Protein AF-A0A8S0FH69-F1 (afdb_monomer)

Solvent-accessible surface area (backbone atoms only — not comparable to full-atom values): 15799 Å² total; per-residue (Å²): 140,87,85,70,65,60,70,53,77,72,62,87,68,98,78,76,72,67,48,77,40,72,54,62,51,49,67,82,35,46,42,84,66,86,77,67,48,46,35,67,62,52,46,54,51,49,25,60,74,68,74,34,58,70,45,79,38,52,98,66,67,35,70,69,60,54,49,34,34,74,69,64,76,43,83,87,82,85,82,90,70,75,80,79,88,78,74,85,79,90,81,83,89,80,83,62,59,69,54,81,55,58,78,85,38,49,65,71,55,54,54,55,51,49,55,41,49,74,68,76,46,88,86,87,83,90,67,47,62,75,88,54,76,18,35,46,31,36,44,66,81,62,52,64,51,65,38,98,85,71,85,41,70,40,27,51,39,75,95,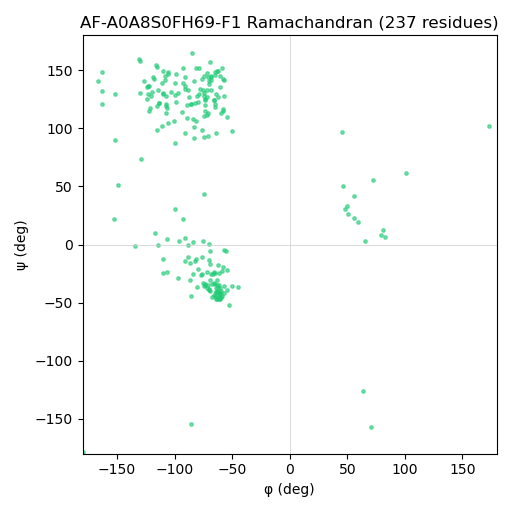73,66,26,35,28,48,104,88,48,83,40,82,69,80,86,69,76,83,86,57,97,60,89,89,66,92,76,61,75,41,77,42,63,60,30,68,72,59,46,58,59,43,45,45,71,78,38,88,83,58,89,74,81,84,68,95,59,89,73,77,89,73,87,76,79,87,63,82,64,59,67,52,58,60,56,66,76,71,66,134

Structure (mmCIF, N/CA/C/O backbone):
data_AF-A0A8S0FH69-F1
#
_entry.id   AF-A0A8S0FH69-F1
#
loop_
_atom_site.group_PDB
_atom_site.id
_atom_site.type_symbol
_atom_site.label_atom_id
_atom_site.label_alt_id
_atom_site.label_comp_id
_atom_site.label_asym_id
_atom_site.label_entity_id
_atom_site.label_seq_id
_atom_site.pdbx_PDB_ins_code
_atom_site.Cartn_x
_atom_site.Cartn_y
_atom_site.Cartn_z
_atom_site.occupancy
_atom_site.B_iso_or_equiv
_atom_site.auth_seq_id
_atom_site.auth_comp_id
_atom_site.auth_asym_id
_atom_site.auth_atom_id
_atom_site.pdbx_PDB_model_num
ATOM 1 N N . MET A 1 1 ? -24.664 12.679 10.257 1.00 77.50 1 MET A N 1
ATOM 2 C CA . MET A 1 1 ? -23.647 11.938 9.481 1.00 77.50 1 MET A CA 1
ATOM 3 C C . MET A 1 1 ? -22.508 12.900 9.193 1.00 77.50 1 MET A C 1
ATOM 5 O O . MET A 1 1 ? -22.804 14.029 8.830 1.00 77.50 1 MET A O 1
ATOM 9 N N . SER A 1 2 ? -21.255 12.509 9.423 1.00 81.50 2 SER A N 1
ATOM 10 C CA . SER A 1 2 ? -20.084 13.333 9.092 1.00 81.50 2 SER A CA 1
ATOM 11 C C . SER A 1 2 ? -19.235 12.592 8.073 1.00 81.50 2 SER A C 1
ATOM 13 O O . SER A 1 2 ? -19.098 11.374 8.169 1.00 81.50 2 SER A O 1
ATOM 15 N N . PHE A 1 3 ? -18.671 13.332 7.128 1.00 87.81 3 PHE A N 1
ATOM 16 C CA . PHE A 1 3 ? -17.700 12.835 6.166 1.00 87.81 3 PHE A CA 1
ATOM 17 C C . PHE A 1 3 ? -16.457 13.700 6.279 1.00 87.81 3 PHE A C 1
ATOM 19 O O . PHE A 1 3 ? -16.548 14.926 6.333 1.00 87.81 3 PHE A O 1
ATOM 26 N N . GLY A 1 4 ? -15.292 13.075 6.298 1.00 87.06 4 GLY A N 1
ATOM 27 C CA . GLY A 1 4 ? -14.046 13.813 6.315 1.00 87.06 4 GLY A CA 1
ATOM 28 C C . GLY A 1 4 ? -12.846 12.890 6.318 1.00 87.06 4 GLY A C 1
ATOM 29 O O . GLY A 1 4 ? -12.970 11.671 6.251 1.00 87.06 4 GLY A O 1
ATOM 30 N N . THR A 1 5 ? -11.674 13.505 6.361 1.00 87.31 5 THR A N 1
ATOM 31 C CA . THR A 1 5 ? -10.391 12.805 6.377 1.00 87.31 5 THR A CA 1
ATOM 32 C C . THR A 1 5 ? -10.017 12.434 7.820 1.00 87.31 5 THR A C 1
ATOM 34 O O . THR A 1 5 ? -10.872 12.318 8.697 1.00 87.31 5 THR A O 1
ATOM 37 N N . ARG A 1 6 ? -8.725 12.277 8.116 1.00 89.38 6 ARG A N 1
ATOM 38 C CA . ARG A 1 6 ? -8.201 11.892 9.438 1.00 89.38 6 ARG A CA 1
ATOM 39 C C . ARG A 1 6 ? -8.721 12.704 10.636 1.00 89.38 6 ARG A C 1
ATOM 41 O O . ARG A 1 6 ? -8.897 12.133 11.705 1.00 89.38 6 ARG A O 1
ATOM 48 N N . SER A 1 7 ? -8.955 14.011 10.492 1.00 88.44 7 SER A N 1
ATOM 49 C CA . SER A 1 7 ? -9.347 14.881 11.615 1.00 88.44 7 SER A CA 1
ATOM 50 C C . SER A 1 7 ? -10.827 14.776 11.980 1.00 88.44 7 SER A C 1
ATOM 52 O O . SER A 1 7 ? -11.187 15.072 13.118 1.00 88.44 7 SER A O 1
ATOM 54 N N . ALA A 1 8 ? -11.677 14.303 11.060 1.00 91.12 8 ALA A N 1
ATOM 55 C CA . ALA A 1 8 ? -13.100 14.075 11.327 1.00 91.12 8 ALA A CA 1
ATOM 56 C C . ALA A 1 8 ? -13.324 13.016 12.418 1.00 91.12 8 ALA A C 1
ATOM 58 O O . ALA A 1 8 ? -14.377 12.974 13.052 1.00 91.12 8 ALA A O 1
ATOM 59 N N . LEU A 1 9 ? -12.297 12.213 12.706 1.00 91.62 9 LEU A N 1
ATOM 60 C CA . LEU A 1 9 ? -12.287 11.296 13.832 1.00 91.62 9 LEU A CA 1
ATOM 61 C C . LEU A 1 9 ? -12.471 11.991 15.189 1.00 91.62 9 LEU A C 1
ATOM 63 O O . LEU A 1 9 ? -12.909 11.337 16.125 1.00 91.62 9 LEU A O 1
ATOM 67 N N . PHE A 1 10 ? -12.171 13.284 15.323 1.00 92.12 10 PHE A N 1
ATOM 68 C CA . PHE A 1 10 ? -12.339 14.022 16.583 1.00 92.12 10 PHE A CA 1
ATOM 69 C C . PHE A 1 10 ? -13.660 14.789 16.664 1.00 92.12 10 PHE A C 1
ATOM 71 O O . PHE A 1 10 ? -13.906 15.488 17.644 1.00 92.12 10 PHE A O 1
ATOM 78 N N . THR A 1 11 ? -14.527 14.674 15.655 1.00 93.12 11 THR A N 1
ATOM 79 C CA . THR A 1 11 ? -15.829 15.337 15.687 1.00 93.12 11 THR A CA 1
ATOM 80 C C . THR A 1 11 ? -16.661 14.791 16.859 1.00 93.12 11 THR A C 1
ATOM 82 O O . THR A 1 11 ? -16.815 13.565 16.976 1.00 93.12 11 THR A O 1
ATOM 85 N N . PRO A 1 12 ? -17.188 15.663 17.739 1.00 92.38 12 PRO A N 1
ATOM 86 C CA . PRO A 1 12 ? -18.071 15.241 18.816 1.00 92.38 12 PRO A CA 1
ATOM 87 C C . PRO A 1 12 ? -19.419 14.802 18.237 1.00 92.38 12 PRO A C 1
ATOM 89 O O . PRO A 1 12 ? -19.969 15.447 17.344 1.00 92.38 12 PRO A O 1
ATOM 92 N N . PHE A 1 13 ? -19.969 13.709 18.762 1.00 93.38 13 PHE A N 1
ATOM 93 C CA . PHE A 1 13 ? -21.293 13.211 18.398 1.00 93.38 13 PHE A CA 1
ATOM 94 C C . PHE A 1 13 ? -22.125 13.022 19.658 1.00 93.38 13 PHE A C 1
ATOM 96 O O . PHE A 1 13 ? -21.618 12.550 20.669 1.00 93.38 13 PHE A O 1
ATOM 103 N N . LYS A 1 14 ? -23.417 13.361 19.586 1.00 92.31 14 LYS A N 1
ATOM 104 C CA . LYS A 1 14 ? -24.359 13.104 20.684 1.00 92.31 14 LYS A CA 1
ATOM 105 C C . LYS A 1 14 ? -24.655 11.608 20.846 1.00 92.31 14 LYS A C 1
ATOM 107 O O . LYS A 1 14 ? -24.819 11.142 21.963 1.00 92.31 14 LYS A O 1
ATOM 112 N N . ASN A 1 15 ? -24.764 10.886 19.730 1.00 92.44 15 ASN A N 1
ATOM 113 C CA . ASN A 1 15 ? -25.005 9.445 19.697 1.00 92.44 15 ASN A CA 1
ATOM 114 C C . ASN A 1 15 ? -24.393 8.871 18.408 1.00 92.44 15 ASN A C 1
ATOM 116 O O . ASN A 1 15 ? -25.022 8.912 17.347 1.00 92.44 15 ASN A O 1
ATOM 120 N N . LEU A 1 16 ? -23.126 8.458 18.459 1.00 95.19 16 LEU A N 1
ATOM 121 C CA . LEU A 1 16 ? -22.461 7.821 17.323 1.00 95.19 16 LEU A CA 1
ATOM 122 C C . LEU A 1 16 ? -22.932 6.366 17.234 1.00 95.19 16 LEU A C 1
ATOM 124 O O . LEU A 1 16 ? -22.984 5.683 18.246 1.00 95.19 16 LEU A O 1
ATOM 128 N N . GLY A 1 17 ? -23.289 5.898 16.036 1.00 96.00 17 GLY A N 1
ATOM 129 C CA . GLY A 1 17 ? -23.786 4.527 15.844 1.00 96.00 17 GLY A CA 1
ATOM 130 C C . GLY A 1 17 ? -22.829 3.596 15.100 1.00 96.00 17 GLY A C 1
ATOM 131 O O . GLY A 1 17 ? -22.924 2.382 15.235 1.00 96.00 17 GLY A O 1
ATOM 132 N N . VAL A 1 18 ? -21.925 4.142 14.283 1.00 96.75 18 VAL A N 1
ATOM 133 C CA . VAL A 1 18 ? -20.983 3.366 13.466 1.00 96.75 18 VAL A CA 1
ATOM 134 C C . VAL A 1 18 ? -19.844 4.260 12.987 1.00 96.75 18 VAL A C 1
ATOM 136 O O . VAL A 1 18 ? -20.048 5.447 12.722 1.00 96.75 18 V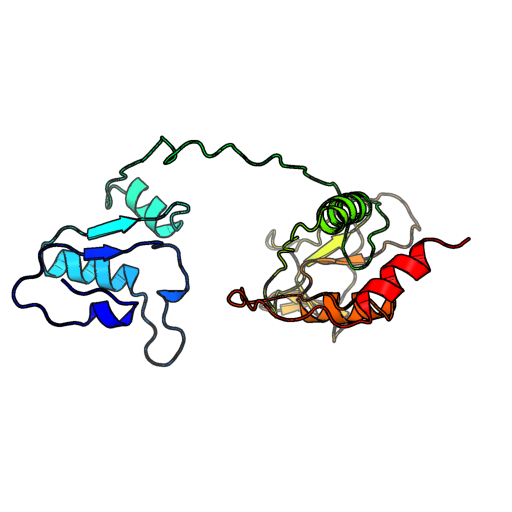AL A O 1
ATOM 139 N N . ILE A 1 19 ? -18.660 3.673 12.826 1.00 96.81 19 ILE A N 1
ATOM 140 C CA . ILE A 1 19 ? -17.536 4.289 12.114 1.00 96.81 19 ILE A CA 1
ATOM 141 C C . ILE A 1 19 ? -17.244 3.466 10.858 1.00 96.81 19 ILE A C 1
ATOM 143 O O . ILE A 1 19 ? -17.149 2.242 10.914 1.00 96.81 19 ILE A O 1
ATOM 147 N N . VAL A 1 20 ? -17.081 4.130 9.715 1.00 96.44 20 VAL A N 1
ATOM 148 C CA . VAL A 1 20 ? -16.676 3.490 8.457 1.00 96.44 20 VAL A CA 1
ATOM 149 C C . VAL A 1 20 ? -15.427 4.191 7.949 1.00 96.44 20 VAL A C 1
ATOM 151 O O . VAL A 1 20 ? -15.425 5.411 7.799 1.00 96.44 20 VAL A O 1
ATOM 154 N N . ILE A 1 21 ? -14.371 3.422 7.706 1.00 95.19 21 ILE A N 1
ATOM 155 C CA . ILE A 1 21 ? -13.128 3.895 7.099 1.00 95.19 21 ILE A CA 1
ATOM 156 C C . ILE A 1 21 ? -12.983 3.188 5.764 1.00 95.19 21 ILE A C 1
ATOM 158 O O . ILE A 1 21 ? -12.896 1.963 5.730 1.00 95.19 21 ILE A O 1
ATOM 162 N N . ASP A 1 22 ? -12.953 3.966 4.689 1.00 93.75 22 ASP A N 1
ATOM 163 C CA . ASP A 1 22 ? -12.641 3.466 3.355 1.00 93.75 22 ASP A CA 1
ATOM 164 C C . ASP A 1 22 ? -11.143 3.610 3.061 1.00 93.75 22 ASP A C 1
ATOM 166 O O . ASP A 1 22 ? -10.472 4.480 3.626 1.00 93.75 22 ASP A O 1
ATOM 170 N N . GLU A 1 23 ? -10.628 2.730 2.207 1.00 93.44 23 GLU A N 1
ATOM 171 C CA . GLU A 1 23 ? -9.204 2.589 1.888 1.00 93.44 23 GLU A CA 1
ATOM 172 C C . GLU A 1 23 ? -8.295 2.571 3.133 1.00 93.44 23 GLU A C 1
ATOM 174 O O . GLU A 1 23 ? -7.307 3.297 3.213 1.00 93.44 23 GLU A O 1
ATOM 179 N N . GLU A 1 24 ? -8.604 1.729 4.131 1.00 93.62 24 GLU A N 1
ATOM 180 C CA . GLU A 1 24 ? -7.928 1.730 5.453 1.00 93.62 24 GLU A CA 1
ATOM 181 C C . GLU A 1 24 ? -6.396 1.602 5.404 1.00 93.62 24 GLU A C 1
ATOM 183 O O . GLU A 1 24 ? -5.706 2.000 6.343 1.00 93.62 24 GLU A O 1
ATOM 188 N N . HIS A 1 25 ? -5.875 1.063 4.302 1.00 91.31 25 HIS A N 1
ATOM 189 C CA . HIS A 1 25 ? -4.452 0.878 4.053 1.00 91.31 25 HIS A CA 1
ATOM 190 C C . HIS A 1 25 ? -3.715 2.173 3.668 1.00 91.31 25 HIS A C 1
ATOM 192 O O . HIS A 1 25 ? -2.484 2.175 3.590 1.00 91.31 25 HIS A O 1
ATOM 198 N N . ASP A 1 26 ? -4.436 3.263 3.391 1.00 90.25 26 ASP A N 1
ATOM 199 C CA . ASP A 1 26 ? -3.841 4.513 2.939 1.00 90.25 26 ASP A CA 1
ATOM 200 C C . ASP A 1 26 ? -2.964 5.151 4.031 1.00 90.25 26 ASP A C 1
ATOM 202 O O . ASP A 1 26 ? -3.388 5.474 5.145 1.00 90.25 26 ASP A O 1
ATOM 206 N N . SER A 1 27 ? -1.708 5.406 3.667 1.00 87.00 27 SER A N 1
ATOM 207 C CA . SER A 1 27 ? -0.735 6.122 4.491 1.00 87.00 27 SER A CA 1
ATOM 208 C C . SER A 1 27 ? -1.170 7.539 4.897 1.00 87.00 27 SER A C 1
ATOM 210 O O . SER A 1 27 ? -0.628 8.073 5.868 1.00 87.00 27 SER A O 1
ATOM 212 N N . SER A 1 28 ? -2.137 8.149 4.200 1.00 85.81 28 SER A N 1
ATOM 213 C CA . SER A 1 28 ? -2.693 9.473 4.517 1.00 85.81 28 SER A CA 1
ATOM 214 C C . SER A 1 28 ? -3.355 9.532 5.904 1.00 85.81 28 SER A C 1
ATOM 216 O O . SER A 1 28 ? -3.372 10.593 6.543 1.00 85.81 28 SER A O 1
ATOM 218 N N . TYR A 1 29 ? -3.799 8.383 6.430 1.00 87.44 29 TYR A N 1
ATOM 219 C CA . TYR A 1 29 ? -4.314 8.249 7.794 1.00 87.44 29 TYR A CA 1
ATOM 220 C C . TYR A 1 29 ? -3.239 8.392 8.880 1.00 87.44 29 TYR A C 1
ATOM 222 O O . TYR A 1 29 ? -3.583 8.583 10.050 1.00 87.44 29 TYR A O 1
ATOM 230 N N . LYS A 1 30 ? -1.950 8.339 8.524 1.00 88.44 30 LYS A N 1
ATOM 231 C CA . LYS A 1 30 ? -0.837 8.568 9.447 1.00 88.44 30 LYS A CA 1
ATOM 232 C C . LYS A 1 30 ? -0.398 10.030 9.407 1.00 88.44 30 LYS A C 1
ATOM 234 O O . LYS A 1 30 ? 0.165 10.506 8.421 1.00 88.44 30 LYS A O 1
ATOM 239 N N . GLN A 1 31 ? -0.596 10.737 10.515 1.00 88.62 31 GLN A N 1
ATOM 240 C CA . GLN A 1 31 ? -0.086 12.095 10.685 1.00 88.62 31 GLN A CA 1
ATOM 241 C C . GLN A 1 31 ? 1.434 12.061 10.912 1.00 88.62 31 GLN A C 1
ATOM 243 O O . GLN A 1 31 ? 1.922 11.368 11.804 1.00 88.62 31 GLN A O 1
ATOM 248 N N . GLN A 1 32 ? 2.192 12.791 10.088 1.00 86.56 32 GLN A N 1
ATOM 249 C CA . GLN A 1 32 ? 3.666 12.805 10.130 1.00 86.56 32 GLN A CA 1
ATOM 250 C C . GLN A 1 32 ? 4.233 13.989 10.928 1.00 86.56 32 GLN A C 1
ATOM 252 O O . GLN A 1 32 ? 5.313 13.882 11.519 1.00 86.56 32 GLN A O 1
ATOM 257 N N . GLU A 1 33 ? 3.498 15.100 10.962 1.00 83.69 33 GLU A N 1
ATOM 258 C CA . GLU A 1 33 ? 3.912 16.374 11.554 1.00 83.69 33 GLU A CA 1
ATOM 259 C C . GLU A 1 33 ? 3.159 16.665 12.856 1.00 83.69 33 GLU A C 1
ATOM 261 O O . GLU A 1 33 ? 1.975 16.346 12.991 1.00 83.69 33 GLU A O 1
ATOM 266 N N . GLY A 1 34 ? 3.848 17.292 13.813 1.00 90.44 34 GLY A N 1
ATOM 267 C CA . GLY A 1 34 ? 3.296 17.584 15.135 1.00 90.44 34 GLY A CA 1
ATOM 268 C C . GLY A 1 34 ? 2.968 16.307 15.908 1.00 90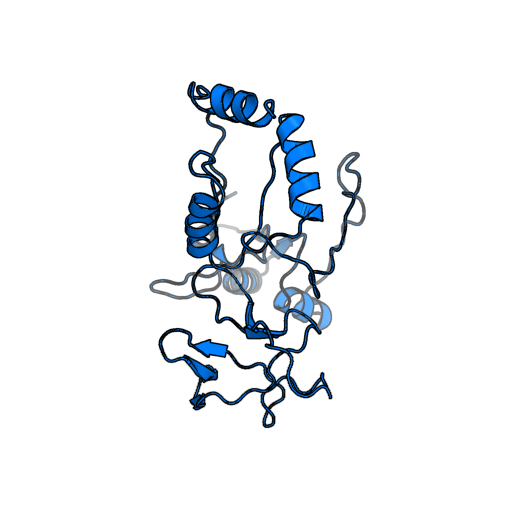.44 34 GLY A C 1
ATOM 269 O O . GLY A 1 34 ? 3.823 15.434 16.077 1.00 90.44 34 GLY A O 1
ATOM 270 N N . TRP A 1 35 ? 1.723 16.188 16.375 1.00 86.88 35 TRP A N 1
ATOM 271 C CA . TRP A 1 35 ? 1.265 14.988 17.068 1.00 86.88 35 TRP A CA 1
ATOM 272 C C . TRP A 1 35 ? 1.047 13.835 16.085 1.00 86.88 35 TRP A C 1
ATOM 274 O O . TRP A 1 35 ? 0.129 13.847 15.265 1.00 86.88 35 TRP A O 1
ATOM 284 N N . ARG A 1 36 ? 1.911 12.822 16.173 1.00 91.12 36 ARG A N 1
ATOM 285 C CA . ARG A 1 36 ? 1.876 11.650 15.298 1.00 91.12 36 ARG A CA 1
ATOM 286 C C . ARG A 1 36 ? 0.879 10.628 15.820 1.00 91.12 36 ARG A C 1
ATOM 288 O O . ARG A 1 36 ? 1.145 9.944 16.804 1.00 91.12 36 ARG A O 1
ATOM 295 N N . TYR A 1 37 ? -0.237 10.496 15.117 1.00 91.56 37 TYR A N 1
ATOM 296 C CA . T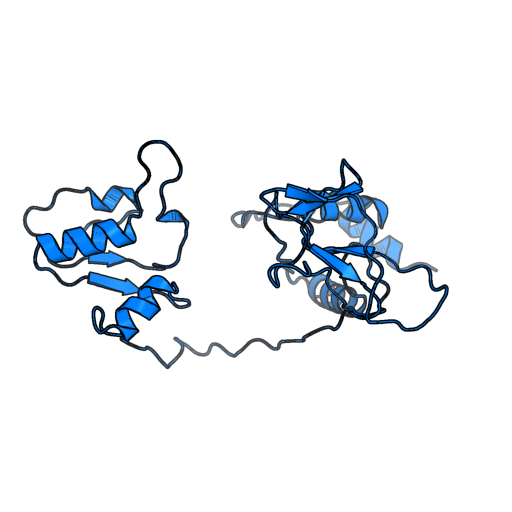YR A 1 37 ? -1.239 9.466 15.359 1.00 91.56 37 TYR A CA 1
ATOM 297 C C . TYR A 1 37 ? -1.615 8.752 14.060 1.00 91.56 37 TYR A C 1
ATOM 299 O O . TYR A 1 37 ? -1.417 9.274 12.957 1.00 91.56 37 TYR A O 1
ATOM 307 N N . HIS A 1 38 ? -2.171 7.550 14.201 1.00 93.38 38 HIS A N 1
ATOM 308 C CA . HIS A 1 38 ? -2.765 6.800 13.103 1.00 93.38 38 HIS A CA 1
ATOM 309 C C . HIS A 1 38 ? -4.286 6.825 13.256 1.00 93.38 38 HIS A C 1
ATOM 311 O O . HIS A 1 38 ? -4.824 6.262 14.209 1.00 93.38 38 HIS A O 1
ATOM 317 N N . ALA A 1 39 ? -4.989 7.484 12.332 1.00 93.06 39 ALA A N 1
ATOM 318 C CA . ALA A 1 39 ? -6.436 7.677 12.438 1.00 93.06 39 ALA A CA 1
ATOM 319 C C . ALA A 1 39 ? -7.198 6.342 12.491 1.00 93.06 39 ALA A C 1
ATOM 321 O O . ALA A 1 39 ? -8.098 6.201 13.306 1.00 93.06 39 ALA A O 1
ATOM 322 N N . ARG A 1 40 ? -6.787 5.335 11.704 1.00 94.56 40 ARG A N 1
ATOM 323 C CA . ARG A 1 40 ? -7.339 3.966 11.782 1.00 94.56 40 ARG A CA 1
ATOM 324 C C . ARG A 1 40 ? -7.293 3.389 13.199 1.00 94.56 40 ARG A C 1
ATOM 326 O O . ARG A 1 40 ? -8.311 2.936 13.707 1.00 94.56 40 ARG A O 1
ATOM 333 N N . ASP A 1 41 ? -6.127 3.419 13.839 1.00 94.06 41 ASP A N 1
ATOM 334 C CA . ASP A 1 41 ? -5.935 2.783 15.145 1.00 94.06 41 ASP A CA 1
ATOM 335 C C . ASP A 1 41 ? -6.715 3.538 16.232 1.00 94.06 41 ASP A C 1
ATOM 337 O O . ASP A 1 41 ? -7.391 2.926 17.060 1.00 94.06 41 ASP A O 1
ATOM 341 N N . LEU A 1 42 ? -6.712 4.876 16.169 1.00 95.50 42 LEU A N 1
ATOM 342 C CA . LEU A 1 42 ? -7.545 5.708 17.038 1.00 95.50 42 LEU A CA 1
ATOM 343 C C . LEU A 1 42 ? -9.043 5.480 16.805 1.00 95.50 42 LEU A C 1
ATOM 345 O O . LEU A 1 42 ? -9.817 5.530 17.754 1.00 95.50 42 LEU A O 1
ATOM 349 N N . ALA A 1 43 ? -9.469 5.215 15.571 1.00 95.81 43 ALA A N 1
ATOM 350 C CA . ALA A 1 43 ? -10.863 4.933 15.257 1.00 95.81 43 ALA A CA 1
ATOM 351 C C . ALA A 1 43 ? -11.317 3.582 15.797 1.00 95.81 43 ALA A C 1
ATOM 353 O O . ALA A 1 43 ? -12.420 3.487 16.324 1.00 95.81 43 ALA A O 1
ATOM 354 N N . VAL A 1 44 ? -10.461 2.559 15.729 1.00 96.06 44 VAL A N 1
ATOM 355 C CA . VAL A 1 44 ? -10.718 1.264 16.372 1.00 96.06 44 VAL A CA 1
ATOM 356 C C . VAL A 1 44 ? -10.842 1.443 17.885 1.00 96.06 44 VAL A C 1
ATOM 358 O O . VAL A 1 44 ? -11.784 0.930 18.485 1.00 96.06 44 VAL A O 1
ATOM 361 N N . TYR A 1 45 ? -9.935 2.211 18.497 1.00 96.19 45 TYR A N 1
ATOM 362 C CA . TYR A 1 45 ? -10.012 2.526 19.923 1.00 96.19 45 TYR A CA 1
ATOM 363 C C . TYR A 1 45 ? -11.304 3.274 20.275 1.00 96.19 45 TYR A C 1
ATOM 365 O O . TYR A 1 45 ? -12.004 2.892 21.211 1.00 96.19 45 TYR A O 1
ATOM 373 N N . ARG A 1 46 ? -11.657 4.307 19.501 1.00 96.38 46 ARG A N 1
ATOM 374 C CA . ARG A 1 46 ? -12.887 5.085 19.684 1.00 96.38 46 ARG A CA 1
ATOM 375 C C . ARG A 1 46 ? -14.130 4.205 19.548 1.00 96.38 46 ARG A C 1
ATOM 377 O O . ARG A 1 46 ? -15.001 4.275 20.403 1.00 96.38 46 ARG A O 1
ATOM 384 N N . ALA A 1 47 ? -14.187 3.348 18.529 1.00 96.75 47 ALA A N 1
ATOM 385 C CA . ALA A 1 47 ? -15.297 2.422 18.317 1.00 96.75 47 ALA A CA 1
ATOM 386 C C . ALA A 1 47 ? -15.467 1.453 19.494 1.00 96.75 47 ALA A C 1
ATOM 388 O O . ALA A 1 47 ? -16.580 1.236 19.964 1.00 96.75 47 ALA A O 1
ATOM 389 N N . HIS A 1 48 ? -14.356 0.931 20.020 1.00 96.38 48 HIS A N 1
ATOM 390 C CA . HIS A 1 48 ? -14.368 0.105 21.221 1.00 96.38 48 HIS A CA 1
ATOM 391 C C . HIS A 1 48 ? -14.825 0.895 22.460 1.00 96.38 48 HIS A C 1
ATOM 393 O O . HIS A 1 48 ? -15.650 0.407 23.225 1.00 96.38 48 HIS A O 1
ATOM 399 N N . SER A 1 49 ? -14.337 2.123 22.661 1.00 96.44 49 SER A N 1
ATOM 400 C CA . SER A 1 49 ? -14.743 2.968 23.794 1.00 96.44 49 SER A CA 1
ATOM 401 C C . SER A 1 49 ? -16.222 3.352 23.749 1.00 96.44 49 SER A C 1
ATOM 403 O O . SER A 1 49 ? -16.854 3.433 24.796 1.00 96.44 49 SER A O 1
ATOM 405 N N . GLU A 1 50 ? -16.763 3.606 22.558 1.00 96.06 50 GLU A N 1
ATOM 406 C CA . GLU A 1 50 ? -18.168 3.973 22.358 1.00 96.06 50 GLU A CA 1
ATOM 407 C C . GLU A 1 50 ? -19.082 2.745 22.183 1.00 96.06 50 GLU A C 1
ATOM 409 O O . GLU A 1 50 ? -20.291 2.902 22.058 1.00 96.06 50 GLU A O 1
ATOM 414 N N . GLN A 1 51 ? -18.526 1.524 22.215 1.00 96.94 51 GLN A N 1
ATOM 415 C CA . GLN A 1 51 ? -19.248 0.253 22.045 1.00 96.94 51 GLN A CA 1
ATOM 416 C C . GLN A 1 51 ? -20.055 0.179 20.736 1.00 96.94 51 GLN A C 1
ATOM 418 O O . GLN A 1 51 ? -21.177 -0.327 20.693 1.00 96.94 51 GLN A O 1
ATOM 423 N N . ILE A 1 52 ? -19.459 0.661 19.645 1.00 97.69 52 ILE A N 1
ATOM 424 C CA . ILE A 1 52 ? -20.067 0.688 18.310 1.00 97.69 52 ILE A CA 1
ATOM 425 C C . ILE A 1 52 ? -19.297 -0.179 17.310 1.00 97.69 52 ILE A C 1
ATOM 427 O O . ILE A 1 52 ? -18.085 -0.374 17.443 1.00 97.69 52 ILE A O 1
ATOM 431 N N . PRO A 1 53 ? -19.963 -0.675 16.255 1.00 97.38 53 PRO A N 1
ATOM 432 C CA . PRO A 1 53 ? -19.275 -1.327 15.152 1.00 97.38 53 PRO A CA 1
ATOM 433 C C . PRO A 1 53 ? -18.370 -0.352 14.381 1.00 97.38 53 PRO A C 1
ATOM 435 O O . PRO A 1 53 ? -18.703 0.817 14.165 1.00 97.38 53 PRO A O 1
ATOM 438 N N . ILE A 1 54 ? -17.246 -0.879 13.890 1.00 97.31 54 ILE A N 1
ATOM 439 C CA . ILE A 1 54 ? -16.371 -0.217 12.919 1.00 97.31 54 ILE A CA 1
ATOM 440 C C . ILE A 1 54 ? -16.205 -1.091 11.676 1.00 97.31 54 ILE A C 1
ATOM 442 O O . ILE A 1 54 ? -16.007 -2.302 11.778 1.00 97.31 54 ILE A O 1
ATOM 446 N N . ILE A 1 55 ? -16.279 -0.474 10.497 1.00 97.38 55 ILE A N 1
ATOM 447 C CA . ILE A 1 55 ? -16.065 -1.132 9.206 1.00 97.38 55 ILE A CA 1
ATOM 448 C C . ILE A 1 55 ? -14.797 -0.560 8.578 1.00 97.38 55 ILE A C 1
ATOM 450 O O . ILE A 1 55 ? -14.705 0.644 8.347 1.00 97.38 55 ILE A O 1
ATOM 454 N N . LEU A 1 56 ? -13.835 -1.437 8.297 1.00 96.75 56 LEU A N 1
ATOM 455 C CA . LEU A 1 56 ? -12.602 -1.110 7.585 1.00 96.75 56 LEU A CA 1
ATOM 456 C C . LEU A 1 56 ? -12.705 -1.665 6.159 1.00 96.75 56 LEU A C 1
ATOM 458 O O . LEU A 1 56 ? -12.634 -2.878 5.952 1.00 96.75 56 LEU A O 1
ATOM 462 N N . GLY A 1 57 ? -12.933 -0.783 5.190 1.00 95.44 57 GLY A N 1
ATOM 463 C CA . GLY A 1 57 ? -12.991 -1.099 3.767 1.00 95.44 57 GLY A CA 1
ATOM 464 C C . GLY A 1 57 ? -11.618 -0.958 3.117 1.00 95.44 57 GLY A C 1
ATOM 465 O O . GLY A 1 57 ? -10.910 0.015 3.362 1.00 95.44 57 GLY A O 1
ATOM 466 N N . SER A 1 58 ? -11.217 -1.944 2.315 1.00 94.19 58 SER A N 1
ATOM 467 C CA . SER A 1 58 ? -10.037 -1.853 1.449 1.00 94.19 58 SER A CA 1
ATOM 468 C C . SER A 1 58 ? -10.028 -2.983 0.424 1.00 94.19 58 SER A C 1
ATOM 470 O O . SER A 1 58 ? -10.344 -4.132 0.749 1.00 94.19 58 SER A O 1
ATOM 472 N N . ALA A 1 59 ? -9.623 -2.673 -0.809 1.00 91.81 59 ALA A N 1
ATOM 473 C CA . ALA A 1 59 ? -9.317 -3.688 -1.818 1.00 91.81 59 ALA A CA 1
ATOM 474 C C . ALA A 1 59 ? -7.945 -4.353 -1.581 1.00 91.81 59 ALA A C 1
ATOM 476 O O . ALA A 1 59 ? -7.728 -5.500 -1.974 1.00 91.81 59 ALA A O 1
ATOM 477 N N . THR A 1 60 ? -7.031 -3.641 -0.920 1.00 92.81 60 THR A N 1
ATOM 478 C CA . THR A 1 60 ? -5.664 -4.063 -0.585 1.00 92.81 60 THR A CA 1
ATOM 479 C C . THR A 1 60 ? -5.413 -3.820 0.905 1.00 92.81 60 THR A C 1
ATOM 481 O O . THR A 1 60 ? -4.769 -2.834 1.263 1.00 92.81 60 THR A O 1
ATOM 484 N N . PRO A 1 61 ? -5.993 -4.639 1.805 1.00 92.81 61 PRO A N 1
ATOM 485 C CA . PRO A 1 61 ? -5.920 -4.401 3.245 1.00 92.81 61 PRO A CA 1
ATOM 486 C C . PRO A 1 61 ? -4.473 -4.397 3.745 1.00 92.81 61 PRO A C 1
ATOM 488 O O . PRO A 1 61 ? -3.629 -5.159 3.266 1.00 92.81 61 PRO A O 1
ATOM 491 N N . ALA A 1 62 ? -4.203 -3.545 4.729 1.00 93.56 62 ALA A N 1
ATOM 492 C CA . ALA A 1 62 ? -2.921 -3.453 5.401 1.00 93.56 62 ALA A CA 1
ATOM 493 C C . ALA A 1 62 ? -2.587 -4.772 6.116 1.00 93.56 62 ALA A C 1
ATOM 495 O O . ALA A 1 62 ? -3.471 -5.500 6.587 1.00 93.56 62 ALA A O 1
ATOM 496 N N . LEU A 1 63 ? -1.293 -5.081 6.226 1.00 94.38 63 LEU A N 1
ATOM 497 C CA . LEU A 1 63 ? -0.831 -6.325 6.848 1.00 94.38 63 LEU A CA 1
ATOM 498 C C . LEU A 1 63 ? -1.249 -6.413 8.320 1.00 94.38 63 LEU A C 1
ATOM 500 O O . LEU A 1 63 ? -1.593 -7.492 8.796 1.00 94.38 63 LEU A O 1
ATOM 504 N N . GLU A 1 64 ? -1.282 -5.288 9.032 1.00 93.94 64 GLU A N 1
ATOM 505 C CA . GLU A 1 64 ? -1.735 -5.221 10.421 1.00 93.94 64 GLU A CA 1
ATOM 506 C C . GLU A 1 64 ? -3.221 -5.592 10.544 1.00 93.94 64 GLU A C 1
ATOM 508 O O . GLU A 1 64 ? -3.605 -6.348 11.438 1.00 93.94 64 GLU A O 1
ATOM 513 N N . THR A 1 65 ? -4.056 -5.124 9.612 1.00 94.50 65 THR A N 1
ATOM 514 C CA . THR A 1 65 ? -5.492 -5.441 9.555 1.00 94.50 65 THR A CA 1
ATOM 515 C C . THR A 1 65 ? -5.712 -6.923 9.261 1.00 94.50 65 THR A C 1
ATOM 517 O O . THR A 1 65 ? -6.502 -7.580 9.944 1.00 94.50 65 THR A O 1
ATOM 520 N N . LEU A 1 66 ? -4.957 -7.488 8.313 1.00 95.81 66 LEU A N 1
ATOM 521 C CA . LEU A 1 66 ? -4.960 -8.927 8.027 1.00 95.81 66 LEU A CA 1
ATOM 522 C C . LEU A 1 66 ? -4.504 -9.763 9.234 1.00 95.81 66 LEU A C 1
ATOM 524 O O . LEU A 1 66 ? -5.118 -10.785 9.540 1.00 95.81 66 LEU A O 1
ATOM 528 N N . CYS A 1 67 ? -3.479 -9.309 9.957 1.00 97.38 67 CYS A N 1
ATOM 529 C CA . CYS A 1 67 ? -3.004 -9.952 11.180 1.00 97.38 67 CYS A CA 1
ATOM 530 C C . CYS A 1 67 ? -4.091 -9.964 12.266 1.00 97.38 67 CYS A C 1
ATOM 532 O O . CYS A 1 67 ? -4.351 -10.999 12.876 1.00 97.38 67 CYS A O 1
ATOM 534 N N . ASN A 1 68 ? -4.806 -8.853 12.462 1.00 96.81 68 ASN A N 1
ATOM 535 C CA . ASN A 1 68 ? -5.914 -8.780 13.419 1.00 96.81 68 ASN A CA 1
ATOM 536 C C . ASN A 1 68 ? -7.098 -9.685 13.036 1.00 96.81 68 ASN A C 1
ATOM 538 O O . ASN A 1 68 ? -7.739 -10.262 13.917 1.00 96.81 68 ASN A O 1
ATOM 542 N N . VAL A 1 69 ? -7.369 -9.863 11.739 1.00 97.00 69 VAL A N 1
ATOM 543 C CA . VAL A 1 69 ? -8.327 -10.870 11.251 1.00 97.00 69 VAL A CA 1
ATOM 544 C C . VAL A 1 69 ? -7.851 -12.283 11.599 1.00 97.00 69 VAL A C 1
ATOM 546 O O . VAL A 1 69 ? -8.625 -13.077 12.129 1.00 97.00 69 VAL A O 1
ATOM 549 N N . GLN A 1 70 ? -6.577 -12.600 11.350 1.00 97.06 70 GLN A N 1
ATOM 550 C CA . GLN A 1 70 ? -6.001 -13.910 11.670 1.00 97.06 70 GLN A CA 1
ATOM 551 C C . GLN A 1 70 ? -6.037 -14.202 13.179 1.00 97.06 70 GLN A C 1
ATOM 553 O O . GLN A 1 70 ? -6.337 -15.321 13.589 1.00 97.06 70 GLN A O 1
ATOM 558 N N . GLN A 1 71 ? -5.807 -13.181 14.006 1.00 97.50 71 GLN A N 1
ATOM 559 C CA . GLN A 1 71 ? -5.920 -13.239 15.467 1.00 97.50 71 GLN A CA 1
ATOM 560 C C . GLN A 1 71 ? -7.374 -13.248 15.973 1.00 97.50 71 GLN A C 1
ATOM 562 O O . GLN A 1 71 ? -7.592 -13.227 17.181 1.00 97.50 71 GLN A O 1
ATOM 567 N N . LYS A 1 72 ? -8.373 -13.265 15.077 1.00 96.44 72 LYS A N 1
ATOM 568 C CA . LYS A 1 72 ? -9.813 -13.219 15.391 1.00 96.44 72 LYS A CA 1
ATOM 569 C C . LYS A 1 72 ? -10.261 -11.969 16.162 1.00 96.44 72 LYS A C 1
ATOM 571 O O . LYS A 1 72 ? -11.345 -11.965 16.735 1.00 96.44 72 LYS A O 1
ATOM 576 N N . LYS A 1 73 ? -9.466 -10.894 16.146 1.00 96.19 73 LYS A N 1
ATOM 577 C CA . LYS A 1 73 ? -9.872 -9.585 16.682 1.00 96.19 73 LYS A CA 1
ATOM 578 C C . LYS A 1 73 ? -10.868 -8.900 15.753 1.00 96.19 73 LYS A C 1
ATOM 580 O O . LYS A 1 73 ? -11.777 -8.227 16.223 1.00 96.19 73 LYS A O 1
ATOM 585 N N . TYR A 1 74 ? -10.705 -9.085 14.440 1.00 97.25 74 TYR A N 1
ATOM 586 C CA . TYR A 1 74 ? -11.603 -8.557 13.410 1.00 97.25 74 TYR A CA 1
ATOM 587 C C . TYR A 1 74 ? -12.298 -9.684 12.651 1.00 97.25 74 TYR A C 1
ATOM 589 O O . TYR A 1 74 ? -11.754 -10.775 12.478 1.00 97.25 74 TYR A O 1
ATOM 597 N N . ARG A 1 75 ? -13.493 -9.391 12.132 1.00 97.31 75 ARG A N 1
ATOM 598 C CA . ARG A 1 75 ? -14.226 -10.282 11.232 1.00 97.31 75 ARG A CA 1
ATOM 599 C C . ARG A 1 75 ? -14.030 -9.836 9.788 1.00 97.31 75 ARG A C 1
ATOM 601 O O . ARG A 1 75 ? -14.271 -8.680 9.458 1.00 97.31 75 ARG A O 1
ATOM 608 N N . LEU A 1 76 ? -13.638 -10.765 8.920 1.00 97.06 76 LEU A N 1
ATOM 609 C CA . LEU A 1 76 ? -13.466 -10.496 7.494 1.00 97.06 76 LEU A CA 1
ATOM 610 C C . LEU A 1 76 ? -14.778 -10.693 6.730 1.00 97.06 76 LEU A C 1
ATOM 612 O O . LEU A 1 76 ? -15.376 -11.768 6.783 1.00 97.06 76 LEU A O 1
ATOM 616 N N . LEU A 1 77 ? -15.181 -9.676 5.971 1.00 96.00 77 LEU A N 1
ATOM 617 C CA . LEU A 1 77 ? -16.295 -9.727 5.025 1.00 96.00 77 LEU A CA 1
ATOM 618 C C . LEU A 1 77 ? -15.725 -9.583 3.608 1.00 96.00 77 LEU A C 1
ATOM 620 O O . LEU A 1 77 ? -15.029 -8.613 3.323 1.00 96.00 77 LEU A O 1
ATOM 624 N N . ARG A 1 78 ? -15.966 -10.564 2.727 1.00 94.19 78 ARG A N 1
ATOM 625 C CA . ARG A 1 78 ? -15.399 -10.591 1.365 1.00 94.19 78 ARG A CA 1
ATOM 626 C C . ARG A 1 78 ? -16.468 -10.350 0.309 1.00 94.19 78 ARG A C 1
ATOM 628 O O . ARG A 1 78 ? -17.468 -11.060 0.270 1.00 94.19 78 ARG A O 1
ATOM 635 N N . LEU A 1 79 ? -16.190 -9.425 -0.604 1.00 91.56 79 LEU A N 1
ATOM 636 C CA . LEU A 1 79 ? -16.953 -9.229 -1.835 1.00 91.56 79 LEU A CA 1
ATOM 637 C C . LEU A 1 79 ? -16.187 -9.887 -2.991 1.00 91.56 79 LEU A C 1
ATOM 639 O O . LEU A 1 79 ? -15.139 -9.400 -3.404 1.00 91.56 79 LEU A O 1
ATOM 643 N N . THR A 1 80 ? -16.667 -11.032 -3.484 1.00 88.12 80 THR A N 1
ATOM 644 C CA . THR A 1 80 ? -15.957 -11.842 -4.499 1.00 88.12 80 THR A CA 1
ATOM 645 C C . THR A 1 80 ? -16.317 -11.488 -5.939 1.00 88.12 80 THR A C 1
ATOM 647 O O . THR A 1 80 ? -15.617 -11.886 -6.868 1.00 88.12 80 THR A O 1
ATOM 650 N N . ARG A 1 81 ? -17.403 -10.740 -6.145 1.00 85.06 81 ARG A N 1
ATOM 651 C CA . ARG A 1 81 ? -17.867 -10.316 -7.468 1.00 85.06 81 ARG A CA 1
ATOM 652 C C . ARG A 1 81 ? -17.495 -8.857 -7.695 1.00 85.06 81 ARG A C 1
ATOM 654 O O . ARG A 1 81 ? -17.745 -8.015 -6.836 1.00 85.06 81 ARG A O 1
ATOM 661 N N . ARG A 1 82 ? -16.903 -8.560 -8.856 1.00 78.56 82 ARG A N 1
ATOM 662 C CA . ARG A 1 82 ? -16.648 -7.177 -9.280 1.00 78.56 82 ARG A CA 1
ATOM 663 C C . ARG A 1 82 ? -17.977 -6.490 -9.579 1.00 78.56 82 ARG A C 1
ATOM 665 O O . ARG A 1 82 ? -18.892 -7.118 -10.105 1.00 78.56 82 ARG A O 1
ATOM 672 N N . ALA A 1 83 ? -18.064 -5.203 -9.269 1.00 78.31 83 ALA A N 1
ATOM 673 C CA . ALA A 1 83 ? -19.178 -4.389 -9.724 1.00 78.31 83 ALA A CA 1
ATOM 674 C C . ALA A 1 83 ? -19.104 -4.214 -11.256 1.00 78.31 83 ALA A C 1
ATOM 676 O O . ALA A 1 83 ? -18.044 -3.897 -11.801 1.00 78.31 83 ALA A O 1
ATOM 677 N N . GLY A 1 84 ? -20.229 -4.422 -11.945 1.00 80.56 84 GLY A N 1
ATOM 678 C CA . GLY A 1 84 ? -20.347 -4.264 -13.399 1.00 80.56 84 GLY A CA 1
ATOM 679 C C . GLY A 1 84 ? -19.617 -5.329 -14.236 1.00 80.56 84 GLY A C 1
ATOM 680 O O . GLY A 1 84 ? -19.344 -6.432 -13.773 1.00 80.56 84 GLY A O 1
ATOM 681 N N . ASN A 1 85 ? -19.292 -4.980 -15.488 1.00 78.19 85 ASN A N 1
ATOM 682 C CA . ASN A 1 85 ? -18.688 -5.869 -16.500 1.00 78.19 85 ASN A CA 1
ATOM 683 C C . ASN A 1 85 ? -17.160 -5.690 -16.651 1.00 78.19 85 ASN A C 1
ATOM 685 O O . ASN A 1 85 ? -16.610 -5.854 -17.743 1.00 78.19 85 ASN A O 1
ATOM 689 N N . ALA A 1 86 ? -16.455 -5.310 -15.583 1.00 75.31 86 ALA A N 1
ATOM 690 C CA . ALA A 1 86 ? -15.016 -5.047 -15.642 1.00 75.31 86 ALA A CA 1
ATOM 691 C C . ALA A 1 86 ? -14.215 -6.323 -15.974 1.00 75.31 86 ALA A C 1
ATOM 693 O O . ALA A 1 86 ? -14.252 -7.305 -15.229 1.00 75.31 86 ALA A O 1
ATOM 694 N N . ARG A 1 87 ? -13.458 -6.297 -17.080 1.00 79.12 87 ARG A N 1
ATOM 695 C CA . ARG A 1 87 ? -12.580 -7.400 -17.502 1.00 79.12 87 ARG A CA 1
ATOM 696 C C . ARG A 1 87 ? -11.168 -7.233 -16.921 1.00 79.12 87 ARG A C 1
ATOM 698 O O . ARG A 1 87 ? -10.700 -6.098 -16.816 1.00 79.12 87 ARG A O 1
ATOM 705 N N . PRO A 1 88 ? -10.475 -8.327 -16.553 1.00 78.06 88 PRO A N 1
ATOM 706 C CA . PRO A 1 88 ? -9.075 -8.267 -16.145 1.00 78.06 88 PRO A CA 1
ATOM 707 C C . PRO A 1 88 ? -8.199 -7.641 -17.236 1.00 78.06 88 PRO A C 1
ATOM 709 O O . PRO A 1 88 ? -8.400 -7.896 -18.423 1.00 78.06 88 PRO A O 1
ATOM 712 N N . ALA A 1 89 ? -7.218 -6.836 -16.832 1.00 83.75 89 ALA A N 1
ATOM 713 C CA . ALA A 1 89 ? -6.238 -6.289 -17.761 1.00 83.75 89 ALA A CA 1
ATOM 714 C C . ALA A 1 89 ? -5.286 -7.390 -18.253 1.00 83.75 89 ALA A C 1
ATOM 716 O O . ALA A 1 89 ? -4.898 -8.272 -17.486 1.00 83.75 89 ALA A O 1
ATOM 717 N N . ILE A 1 90 ? -4.872 -7.308 -19.519 1.00 89.50 90 ILE A N 1
ATOM 718 C CA . ILE A 1 90 ? -3.811 -8.159 -20.066 1.00 89.50 90 ILE A CA 1
ATOM 719 C C . ILE A 1 90 ? -2.475 -7.656 -19.516 1.00 89.50 90 ILE A C 1
ATOM 721 O O . ILE A 1 90 ? -2.164 -6.469 -19.616 1.00 89.50 90 ILE A O 1
ATOM 725 N N . GLN A 1 91 ? -1.691 -8.556 -18.929 1.00 92.25 91 GLN A N 1
ATOM 726 C CA . GLN A 1 91 ? -0.429 -8.236 -18.266 1.00 92.25 91 GLN A CA 1
ATOM 727 C C . GLN A 1 91 ? 0.736 -8.951 -18.954 1.00 92.25 91 GLN A C 1
ATOM 729 O O . GLN A 1 91 ? 0.606 -10.088 -19.404 1.00 92.25 91 GLN A O 1
ATOM 734 N N . HIS A 1 92 ? 1.888 -8.284 -19.009 1.00 91.62 92 HIS A N 1
ATOM 735 C CA . HIS A 1 92 ? 3.134 -8.846 -19.523 1.00 91.62 92 HIS A CA 1
ATOM 736 C C . HIS A 1 92 ? 4.259 -8.589 -18.520 1.00 91.62 92 HIS A C 1
ATOM 738 O O . HIS A 1 92 ? 4.452 -7.452 -18.088 1.00 91.62 92 HIS A O 1
ATOM 744 N N . VAL A 1 93 ? 5.018 -9.631 -18.183 1.00 93.25 93 VAL A N 1
ATOM 745 C CA . VAL A 1 93 ? 6.243 -9.522 -17.381 1.00 93.25 93 VAL A CA 1
ATOM 746 C C . VAL A 1 93 ? 7.428 -9.527 -18.340 1.00 93.25 93 VAL A C 1
ATOM 748 O O . VAL A 1 93 ? 7.572 -10.448 -19.141 1.00 93.25 93 VAL A O 1
ATOM 751 N N . LEU A 1 94 ? 8.248 -8.478 -18.292 1.00 89.94 94 LEU A N 1
ATOM 752 C CA . LEU A 1 94 ? 9.424 -8.335 -19.148 1.00 89.94 94 LEU A CA 1
ATOM 753 C C . LEU A 1 94 ? 10.686 -8.551 -18.314 1.00 89.94 94 LEU A C 1
ATOM 755 O O . LEU A 1 94 ? 10.942 -7.792 -17.381 1.00 89.94 94 LEU A O 1
ATOM 759 N N . ASP A 1 95 ? 11.474 -9.564 -18.669 1.00 89.19 95 ASP A N 1
ATOM 760 C CA . ASP A 1 95 ? 12.794 -9.775 -18.078 1.00 89.19 95 ASP A CA 1
ATOM 761 C C . ASP A 1 95 ? 13.779 -8.738 -18.631 1.00 89.19 95 ASP A C 1
ATOM 763 O O . ASP A 1 95 ? 13.931 -8.608 -19.843 1.00 89.19 95 ASP A O 1
ATOM 767 N N . LEU A 1 96 ? 14.432 -7.978 -17.754 1.00 85.94 96 LEU A N 1
ATOM 768 C CA . LEU A 1 96 ? 15.390 -6.942 -18.144 1.00 85.94 96 LEU A CA 1
ATOM 769 C C . LEU A 1 96 ? 16.819 -7.472 -18.303 1.00 85.94 96 LEU A C 1
ATOM 771 O O . LEU A 1 96 ? 17.661 -6.738 -18.827 1.00 85.94 96 LEU A O 1
ATOM 775 N N . LYS A 1 97 ? 17.099 -8.709 -17.868 1.00 84.56 97 LYS A N 1
ATOM 776 C CA . LYS A 1 97 ? 18.455 -9.270 -17.867 1.00 84.56 97 LYS A CA 1
ATOM 777 C C . LYS A 1 97 ? 19.071 -9.249 -19.263 1.00 84.56 97 LYS A C 1
ATOM 779 O O . LYS A 1 97 ? 18.452 -9.686 -20.233 1.00 84.56 97 LYS A O 1
ATOM 784 N N . GLY A 1 98 ? 20.277 -8.693 -19.367 1.00 78.88 98 GLY A N 1
ATOM 785 C CA . GLY A 1 98 ? 21.034 -8.603 -20.621 1.00 78.88 98 GLY A CA 1
ATOM 786 C C . GLY A 1 98 ? 20.414 -7.706 -21.705 1.00 78.88 98 GLY A C 1
ATOM 787 O O . GLY A 1 98 ? 20.958 -7.603 -22.805 1.00 78.88 98 GLY A O 1
ATOM 788 N N . GLN A 1 99 ? 19.294 -7.021 -21.438 1.00 84.88 99 GLN A N 1
ATOM 789 C CA . GLN A 1 99 ? 18.670 -6.138 -22.425 1.00 84.88 99 GLN A CA 1
ATOM 790 C C . GLN A 1 99 ? 19.322 -4.756 -22.436 1.00 84.88 99 GLN A C 1
ATOM 792 O O . GLN A 1 99 ? 19.576 -4.164 -21.390 1.00 84.88 99 GLN A O 1
ATOM 797 N N . LYS A 1 100 ? 19.511 -4.161 -23.617 1.00 82.75 100 LYS A N 1
ATOM 798 C CA . LYS A 1 100 ? 19.931 -2.755 -23.721 1.00 82.75 100 LYS A CA 1
ATOM 799 C C . LYS A 1 100 ? 18.778 -1.833 -23.314 1.00 82.75 100 LYS A C 1
ATOM 801 O O . LYS A 1 100 ? 17.932 -1.480 -24.134 1.00 82.75 100 LYS A O 1
ATOM 806 N N . VAL A 1 101 ? 18.743 -1.454 -22.040 1.00 82.75 101 VAL A N 1
ATOM 807 C CA . VAL A 1 101 ? 17.725 -0.548 -21.496 1.00 82.75 101 VAL A CA 1
ATO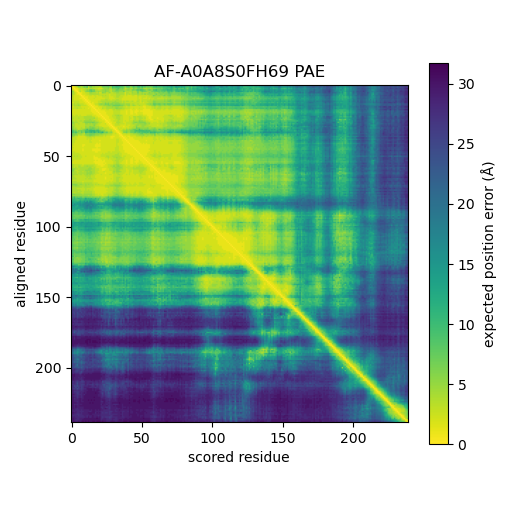M 808 C C . VAL A 1 101 ? 17.986 0.897 -21.921 1.00 82.75 101 VAL A C 1
ATOM 810 O O . VAL A 1 101 ? 19.100 1.410 -21.810 1.00 82.75 101 VAL A O 1
ATOM 813 N N . GLN A 1 102 ? 16.943 1.586 -22.382 1.00 78.50 102 GLN A N 1
ATOM 814 C CA . GLN A 1 102 ? 17.008 3.003 -22.747 1.00 78.50 102 GLN A CA 1
ATOM 815 C C . GLN A 1 102 ? 16.293 3.818 -21.678 1.00 78.50 102 GLN A C 1
ATOM 817 O O . GLN A 1 102 ? 15.106 3.623 -21.434 1.00 78.50 102 GLN A O 1
ATOM 822 N N . ALA A 1 103 ? 17.029 4.703 -21.001 1.00 78.31 103 ALA A N 1
ATOM 823 C CA . ALA A 1 103 ? 16.516 5.470 -19.863 1.00 78.31 103 ALA A CA 1
ATOM 824 C C . ALA A 1 103 ? 15.814 4.600 -18.790 1.00 78.31 103 ALA A C 1
ATOM 826 O O . ALA A 1 103 ? 14.865 5.048 -18.161 1.00 78.31 103 ALA A O 1
ATOM 827 N N . GLY A 1 104 ? 16.275 3.359 -18.581 1.00 80.62 104 GLY A N 1
ATOM 828 C CA . GLY A 1 104 ?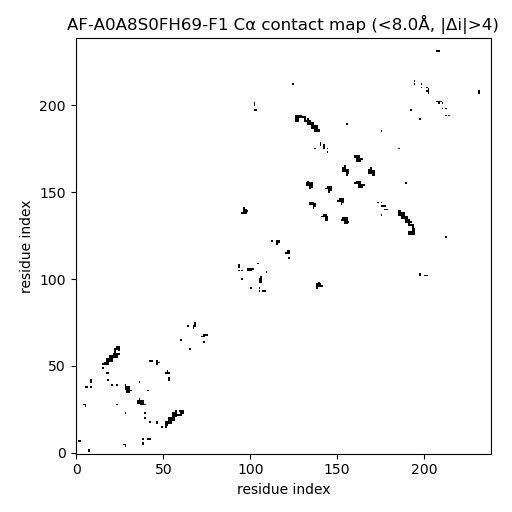 15.680 2.419 -17.620 1.00 80.62 104 GLY A CA 1
ATOM 829 C C . GLY A 1 104 ? 14.453 1.651 -18.131 1.00 80.62 104 GLY A C 1
ATOM 830 O O . GLY A 1 104 ? 13.835 0.931 -17.355 1.00 80.62 104 GLY A O 1
ATOM 831 N N . LEU A 1 105 ? 14.101 1.775 -19.415 1.00 86.81 105 LEU A N 1
ATOM 832 C CA . LEU A 1 105 ? 12.971 1.082 -20.038 1.00 86.81 105 LEU A CA 1
ATOM 833 C C . LEU A 1 105 ? 13.449 -0.015 -21.000 1.00 86.81 105 LEU A C 1
ATOM 835 O O . LEU A 1 105 ? 14.416 0.172 -21.746 1.00 86.81 105 LEU A O 1
ATOM 839 N N . ALA A 1 106 ? 12.736 -1.143 -21.012 1.00 90.06 106 ALA A N 1
ATOM 840 C CA . ALA A 1 106 ? 12.955 -2.224 -21.970 1.00 90.06 106 ALA A CA 1
ATOM 841 C C . ALA A 1 106 ? 12.563 -1.796 -23.399 1.00 90.06 106 ALA A C 1
ATOM 843 O O . ALA A 1 106 ? 11.533 -1.132 -23.566 1.00 90.06 106 ALA A O 1
ATOM 844 N N . PRO A 1 107 ? 13.272 -2.249 -24.448 1.00 89.69 107 PRO A N 1
ATOM 845 C CA . PRO A 1 107 ? 12.876 -2.004 -25.839 1.00 89.69 107 PRO A CA 1
ATOM 846 C C . PRO A 1 107 ? 11.443 -2.465 -26.163 1.00 89.69 107 PRO A C 1
ATOM 848 O O . PRO A 1 107 ? 10.692 -1.760 -26.845 1.00 89.69 107 PRO A O 1
ATOM 851 N N . ALA A 1 108 ? 11.030 -3.617 -25.620 1.00 91.25 108 ALA A N 1
ATOM 852 C CA . ALA A 1 108 ? 9.673 -4.139 -25.781 1.00 91.25 108 ALA A CA 1
ATOM 853 C C . ALA A 1 108 ? 8.616 -3.211 -25.155 1.00 91.25 108 ALA A C 1
ATOM 855 O O . ALA A 1 108 ? 7.580 -2.948 -25.769 1.00 91.25 108 ALA A O 1
ATOM 856 N N . LEU A 1 109 ? 8.904 -2.647 -23.974 1.00 93.75 109 LEU A N 1
ATOM 857 C CA . LEU A 1 109 ? 8.024 -1.686 -23.309 1.00 93.75 109 LEU A CA 1
ATOM 858 C C . LEU A 1 109 ? 7.890 -0.405 -24.138 1.00 93.75 109 LEU A C 1
ATOM 860 O O . LEU A 1 109 ? 6.775 0.032 -24.400 1.00 93.75 109 LEU A O 1
ATOM 864 N N . ILE A 1 110 ? 9.004 0.151 -24.624 1.00 91.62 110 ILE A N 1
ATOM 865 C CA . ILE A 1 110 ? 9.006 1.362 -25.463 1.00 91.62 110 ILE A CA 1
ATOM 866 C C . ILE A 1 110 ? 8.147 1.161 -26.717 1.00 91.62 110 ILE A C 1
ATOM 868 O O . ILE A 1 110 ? 7.378 2.045 -27.094 1.00 91.62 110 ILE A O 1
ATOM 872 N N . THR A 1 111 ? 8.245 -0.009 -27.347 1.00 93.38 111 THR A N 1
ATOM 873 C CA . THR A 1 111 ? 7.451 -0.344 -28.537 1.00 93.38 111 THR A CA 1
ATOM 874 C C . THR A 1 111 ? 5.953 -0.340 -28.228 1.00 93.38 111 THR A C 1
ATOM 876 O O . THR A 1 111 ? 5.185 0.309 -28.936 1.00 93.38 111 THR A O 1
ATOM 879 N N . ARG A 1 112 ? 5.535 -0.981 -27.128 1.00 93.12 112 ARG A N 1
ATOM 880 C CA . ARG A 1 112 ? 4.128 -0.988 -26.687 1.00 93.12 112 ARG A CA 1
ATOM 881 C C . ARG A 1 112 ? 3.634 0.406 -26.306 1.00 93.12 112 ARG A C 1
ATOM 883 O O . ARG A 1 112 ? 2.532 0.791 -26.682 1.00 93.12 112 ARG A O 1
ATOM 890 N N . MET A 1 113 ? 4.459 1.197 -25.622 1.00 94.06 113 MET A N 1
ATOM 891 C CA . MET A 1 113 ? 4.122 2.582 -25.286 1.00 94.06 113 MET A CA 1
ATOM 892 C C . MET A 1 113 ? 3.845 3.410 -26.544 1.00 94.06 113 MET A C 1
ATOM 894 O O . MET A 1 113 ? 2.856 4.135 -26.587 1.00 94.06 113 MET A O 1
ATOM 898 N N . ARG A 1 114 ? 4.680 3.279 -27.585 1.00 93.50 114 ARG A N 1
ATOM 899 C CA . ARG A 1 114 ? 4.471 3.982 -28.861 1.00 93.50 114 ARG A CA 1
ATOM 900 C C . ARG A 1 114 ? 3.151 3.598 -29.517 1.00 93.50 114 ARG A C 1
ATOM 902 O O . ARG A 1 114 ? 2.457 4.493 -29.976 1.00 93.50 114 ARG A O 1
ATOM 909 N N . GLN A 1 115 ? 2.786 2.317 -29.516 1.00 95.00 115 GLN A N 1
ATOM 910 C CA . GLN A 1 115 ? 1.507 1.856 -30.072 1.00 95.00 115 GLN A CA 1
ATOM 911 C C . GLN A 1 115 ? 0.311 2.508 -29.366 1.00 95.00 115 GLN A C 1
ATOM 913 O O . GLN A 1 115 ? -0.593 3.011 -30.025 1.00 95.00 115 GLN A O 1
ATOM 918 N N . HIS A 1 116 ? 0.328 2.566 -28.030 1.00 94.44 116 HIS A N 1
ATOM 919 C CA . HIS A 1 116 ? -0.738 3.226 -27.272 1.00 94.44 116 HIS A CA 1
ATOM 920 C C . HIS A 1 116 ? -0.806 4.728 -27.556 1.00 94.44 116 HIS A C 1
ATOM 922 O O . HIS A 1 116 ? -1.893 5.245 -27.799 1.00 94.44 116 HIS A O 1
ATOM 928 N N . LEU A 1 117 ? 0.343 5.407 -27.578 1.00 93.25 117 LEU A N 1
ATOM 929 C CA . LEU A 1 117 ? 0.417 6.846 -27.841 1.00 93.25 117 LEU A CA 1
ATOM 930 C C . LEU A 1 117 ? 0.027 7.208 -29.284 1.00 93.25 117 LEU A C 1
ATOM 932 O O . LEU A 1 117 ? -0.552 8.263 -29.502 1.00 93.25 117 LEU A O 1
ATOM 936 N N . GLN A 1 118 ? 0.324 6.351 -30.266 1.00 95.81 118 GLN A N 1
ATOM 937 C CA . GLN A 1 118 ? -0.095 6.532 -31.664 1.00 95.81 118 GLN A CA 1
ATOM 938 C C . GLN A 1 118 ? -1.608 6.385 -31.852 1.00 95.81 118 GLN A C 1
ATOM 940 O O . GLN A 1 118 ? -2.157 6.945 -32.793 1.00 95.81 118 GLN A O 1
ATOM 945 N N . ALA A 1 119 ? -2.268 5.648 -30.961 1.00 95.44 119 ALA A N 1
ATOM 946 C CA . ALA A 1 119 ? -3.717 5.503 -30.914 1.00 95.44 119 ALA A CA 1
ATOM 947 C C . ALA A 1 119 ? -4.385 6.527 -29.970 1.00 95.44 119 ALA A C 1
ATOM 949 O O . ALA A 1 119 ? -5.472 6.261 -29.465 1.00 95.44 119 ALA A O 1
ATOM 950 N N . ASP A 1 120 ? -3.715 7.651 -29.678 1.00 93.31 120 ASP A N 1
ATOM 951 C CA . ASP A 1 120 ? -4.178 8.729 -28.787 1.00 93.31 120 ASP A CA 1
ATOM 952 C C . ASP A 1 120 ? -4.553 8.282 -27.356 1.00 93.31 120 ASP A C 1
ATOM 954 O O . ASP A 1 120 ? -5.272 8.974 -26.632 1.00 93.31 120 ASP A O 1
ATOM 958 N N . ASN A 1 121 ? -4.022 7.142 -26.896 1.00 94.12 121 ASN A N 1
ATOM 959 C CA . ASN A 1 121 ? -4.185 6.691 -25.514 1.00 94.12 121 ASN A CA 1
A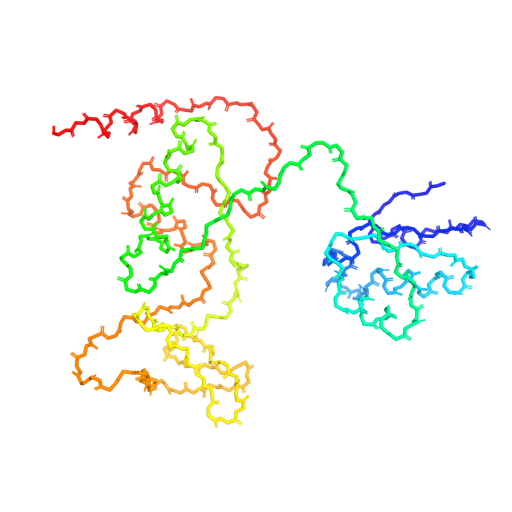TOM 960 C C . ASN A 1 121 ? -3.137 7.316 -24.585 1.00 94.12 121 ASN A C 1
ATOM 962 O O . ASN A 1 121 ? -2.087 7.802 -25.007 1.00 94.12 121 ASN A O 1
ATOM 966 N N . GLN A 1 122 ? -3.388 7.225 -23.278 1.00 91.69 122 GLN A N 1
ATOM 967 C CA . GLN A 1 122 ? -2.451 7.649 -22.239 1.00 91.69 122 GLN A CA 1
ATOM 968 C C . GLN A 1 122 ? -1.664 6.463 -21.673 1.00 91.69 122 GLN A C 1
ATOM 970 O O . GLN A 1 122 ? -2.182 5.355 -21.544 1.00 91.69 122 GLN A O 1
ATOM 975 N N . VAL A 1 123 ? -0.410 6.715 -21.294 1.00 92.69 123 VAL A N 1
ATOM 976 C CA . VAL A 1 123 ? 0.459 5.738 -20.626 1.00 92.69 123 VAL A CA 1
ATOM 977 C C . VAL A 1 123 ? 0.925 6.312 -19.295 1.00 92.69 123 VAL A C 1
ATOM 979 O O . VAL A 1 123 ? 1.460 7.419 -19.247 1.00 92.69 123 VAL A O 1
ATOM 982 N N . ILE A 1 124 ? 0.766 5.535 -18.223 1.00 92.50 124 ILE A N 1
ATOM 983 C CA . ILE A 1 124 ? 1.247 5.873 -16.881 1.00 92.50 124 ILE A CA 1
ATOM 984 C C . ILE A 1 124 ? 2.448 4.984 -16.554 1.00 92.50 124 ILE A C 1
ATOM 986 O O . ILE A 1 124 ? 2.370 3.761 -16.660 1.00 92.50 124 ILE A O 1
ATOM 990 N N . LEU A 1 125 ? 3.561 5.601 -16.149 1.00 89.81 125 LEU A N 1
ATOM 991 C CA . LEU A 1 125 ? 4.749 4.907 -15.653 1.00 89.81 125 LEU A CA 1
ATOM 992 C C . LEU A 1 125 ? 4.860 5.100 -14.140 1.00 89.81 125 LEU A C 1
ATOM 994 O O . LEU A 1 125 ? 4.992 6.228 -13.666 1.00 89.81 125 LEU A O 1
ATOM 998 N N . PHE A 1 126 ? 4.852 3.998 -13.394 1.00 87.00 126 PHE A N 1
ATOM 999 C CA . PHE A 1 126 ? 5.093 4.007 -11.954 1.00 87.00 126 PHE A CA 1
ATOM 1000 C C . PHE A 1 126 ? 6.592 3.885 -11.668 1.00 87.00 126 PHE A C 1
ATOM 1002 O O . PHE A 1 126 ? 7.281 3.043 -12.241 1.00 87.00 126 PHE A O 1
ATOM 1009 N N . LEU A 1 127 ? 7.097 4.737 -10.777 1.00 82.75 127 LEU A N 1
ATOM 1010 C CA . LEU A 1 127 ? 8.492 4.762 -10.335 1.00 82.75 127 LEU A CA 1
ATOM 1011 C C . LEU A 1 127 ? 8.543 4.778 -8.808 1.00 82.75 127 LEU A C 1
ATOM 1013 O O . LEU A 1 127 ? 7.602 5.229 -8.151 1.00 82.75 127 LEU A O 1
ATOM 1017 N N . ASN A 1 128 ? 9.672 4.357 -8.242 1.00 81.50 128 ASN A N 1
ATOM 1018 C CA . ASN A 1 128 ? 9.885 4.432 -6.801 1.00 81.50 128 ASN A CA 1
ATOM 1019 C C . ASN A 1 128 ? 9.874 5.891 -6.316 1.00 81.50 128 ASN A C 1
ATOM 1021 O O . ASN A 1 128 ? 10.287 6.819 -7.021 1.00 81.50 128 ASN A O 1
ATOM 1025 N N . ARG A 1 129 ? 9.430 6.095 -5.071 1.00 73.06 129 ARG A N 1
ATOM 1026 C CA . ARG A 1 129 ? 9.441 7.417 -4.430 1.00 73.06 129 ARG A CA 1
ATOM 1027 C C . ARG A 1 129 ? 10.859 8.002 -4.367 1.00 73.06 129 ARG A C 1
ATOM 1029 O O . ARG A 1 129 ? 11.850 7.277 -4.283 1.00 73.06 129 ARG A O 1
ATOM 1036 N N . ARG A 1 130 ? 10.960 9.335 -4.363 1.00 64.94 130 ARG A N 1
ATOM 1037 C CA . ARG A 1 130 ? 12.239 10.040 -4.156 1.00 64.94 130 ARG A CA 1
ATOM 1038 C C . ARG A 1 130 ? 12.864 9.632 -2.813 1.00 64.94 130 ARG A C 1
ATOM 1040 O O . ARG A 1 130 ? 12.143 9.450 -1.838 1.00 64.94 130 ARG A O 1
ATOM 1047 N N . GLY A 1 131 ? 14.192 9.502 -2.778 1.00 58.44 131 GLY A N 1
ATOM 1048 C CA . GLY A 1 131 ? 14.931 9.097 -1.574 1.00 58.44 131 GLY A CA 1
ATOM 1049 C C . GLY A 1 131 ? 14.952 7.588 -1.311 1.00 58.44 131 GLY A C 1
ATOM 1050 O O . GLY A 1 131 ? 15.326 7.175 -0.218 1.00 58.44 131 GLY A O 1
ATOM 1051 N N . PHE A 1 132 ? 14.552 6.757 -2.282 1.00 66.62 132 PHE A N 1
ATOM 1052 C CA . PHE A 1 132 ? 14.736 5.311 -2.180 1.00 66.62 132 PHE A CA 1
ATOM 1053 C C . PHE A 1 132 ? 16.233 4.963 -2.156 1.00 66.62 132 PHE A C 1
ATOM 1055 O O . PHE A 1 132 ? 16.996 5.435 -2.998 1.00 66.62 132 PHE A O 1
ATOM 1062 N N . ALA A 1 133 ? 16.631 4.150 -1.179 1.00 60.31 133 ALA A N 1
ATOM 1063 C CA . ALA A 1 133 ? 17.982 3.632 -1.012 1.00 60.31 133 ALA A CA 1
ATOM 1064 C C . ALA A 1 133 ? 18.262 2.582 -2.104 1.00 60.31 133 ALA A C 1
ATOM 1066 O O . ALA A 1 133 ? 17.612 1.535 -2.098 1.00 60.31 133 ALA A O 1
ATOM 1067 N N . PRO A 1 134 ? 19.162 2.845 -3.069 1.00 66.12 134 PRO A N 1
ATOM 1068 C CA . PRO A 1 134 ? 19.315 1.949 -4.200 1.00 66.12 134 PRO A CA 1
ATOM 1069 C C . PRO A 1 134 ? 20.059 0.679 -3.795 1.00 66.12 134 PRO A C 1
ATOM 1071 O O . PRO A 1 134 ? 21.143 0.749 -3.216 1.00 66.12 134 PRO A O 1
ATOM 1074 N N . ALA A 1 135 ? 19.499 -0.475 -4.149 1.00 72.62 135 ALA A N 1
ATOM 1075 C CA . ALA A 1 135 ? 20.214 -1.743 -4.083 1.00 72.62 135 ALA A CA 1
ATOM 1076 C C . ALA A 1 135 ? 21.159 -1.873 -5.287 1.00 72.62 135 ALA A C 1
ATOM 1078 O O . ALA A 1 135 ? 20.905 -1.305 -6.358 1.00 72.62 135 ALA A O 1
ATOM 1079 N N . LEU A 1 136 ? 22.248 -2.624 -5.116 1.00 72.62 136 LEU A N 1
ATOM 1080 C CA . LEU A 1 136 ? 23.159 -2.956 -6.208 1.00 72.62 136 LEU A CA 1
ATOM 1081 C C . LEU A 1 136 ? 22.707 -4.250 -6.888 1.00 72.62 136 LEU A C 1
ATOM 1083 O O . LEU A 1 136 ? 22.678 -5.300 -6.246 1.00 72.62 136 LEU A O 1
ATOM 1087 N N . LEU A 1 137 ? 22.403 -4.161 -8.183 1.00 79.12 137 LEU A N 1
ATOM 1088 C CA . LEU A 1 137 ? 21.990 -5.283 -9.025 1.00 79.12 137 LEU A CA 1
ATOM 1089 C C . LEU A 1 137 ? 22.941 -5.420 -10.227 1.00 79.12 137 LEU A C 1
ATOM 1091 O O . LEU A 1 137 ? 23.296 -4.427 -10.872 1.00 79.12 137 LEU A O 1
ATOM 1095 N N . CYS A 1 138 ? 23.329 -6.655 -10.545 1.00 74.75 138 CYS A N 1
ATOM 1096 C CA . CYS A 1 138 ? 23.979 -7.002 -11.804 1.00 74.75 138 CYS A CA 1
ATOM 1097 C C . CYS A 1 138 ? 22.932 -7.119 -12.918 1.00 74.75 138 CYS A C 1
ATOM 1099 O O . CYS A 1 138 ? 22.007 -7.925 -12.832 1.00 74.75 138 CYS A O 1
ATOM 1101 N N . HIS A 1 139 ? 23.099 -6.339 -13.984 1.00 76.38 139 HIS A N 1
ATOM 1102 C CA . HIS A 1 139 ? 22.144 -6.292 -15.094 1.00 76.38 139 HIS A CA 1
ATOM 1103 C C . HIS A 1 139 ? 22.152 -7.542 -15.983 1.00 76.38 139 HIS A C 1
ATOM 1105 O O . HIS A 1 139 ? 21.152 -7.844 -16.625 1.00 76.38 139 HIS A O 1
ATOM 1111 N N . ASP A 1 140 ? 23.249 -8.296 -16.006 1.00 75.75 140 ASP A N 1
ATOM 1112 C CA . ASP A 1 140 ? 23.377 -9.458 -16.892 1.00 75.75 140 ASP A CA 1
ATOM 1113 C C . ASP A 1 140 ? 22.785 -10.726 -16.265 1.00 75.75 140 ASP A C 1
ATOM 1115 O O . ASP A 1 140 ? 22.044 -11.459 -16.914 1.00 75.75 140 ASP A O 1
ATOM 1119 N N . CYS A 1 141 ? 23.072 -10.971 -14.982 1.00 76.94 141 CYS A N 1
ATOM 1120 C CA . CYS A 1 141 ? 22.661 -12.198 -14.292 1.00 76.94 141 CYS A CA 1
ATOM 1121 C C . CYS A 1 141 ? 21.570 -11.995 -13.231 1.00 76.94 141 CYS A C 1
ATOM 1123 O O . CYS A 1 141 ? 20.985 -12.970 -12.768 1.00 76.94 141 CYS A O 1
ATOM 1125 N N . GLY A 1 142 ? 21.275 -10.750 -12.840 1.00 78.44 142 GLY A N 1
ATOM 1126 C CA . GLY A 1 142 ? 20.295 -10.443 -11.796 1.00 78.44 142 GLY A CA 1
ATOM 1127 C C . GLY A 1 142 ? 20.802 -10.618 -10.361 1.00 78.44 142 GLY A C 1
ATOM 1128 O O . GLY A 1 142 ? 20.003 -10.516 -9.436 1.00 78.44 142 GLY A O 1
ATOM 1129 N N . TRP A 1 143 ? 22.102 -10.863 -10.150 1.00 79.75 143 TRP A N 1
ATOM 1130 C CA . TRP A 1 143 ? 22.684 -10.957 -8.806 1.00 79.75 143 TRP A CA 1
ATOM 1131 C C . TRP A 1 143 ? 22.502 -9.651 -8.022 1.00 79.75 143 TRP A C 1
ATOM 1133 O O . TRP A 1 143 ? 22.763 -8.568 -8.554 1.00 79.75 143 TRP A O 1
ATOM 1143 N N . ILE A 1 144 ? 22.097 -9.759 -6.755 1.00 80.00 144 ILE A N 1
ATOM 1144 C CA . ILE A 1 144 ? 21.925 -8.632 -5.833 1.00 80.00 144 ILE A CA 1
ATOM 1145 C C . ILE A 1 144 ? 23.004 -8.717 -4.752 1.00 80.00 144 ILE A C 1
ATOM 1147 O O . ILE A 1 144 ? 23.316 -9.796 -4.254 1.00 80.00 144 ILE A O 1
ATOM 1151 N N . ALA A 1 145 ? 23.587 -7.577 -4.383 1.00 76.12 145 ALA A N 1
ATOM 1152 C CA . ALA A 1 145 ? 24.590 -7.540 -3.325 1.00 76.12 145 ALA A CA 1
ATOM 1153 C C . ALA A 1 145 ? 23.967 -7.784 -1.940 1.00 76.12 145 ALA A C 1
ATOM 1155 O O . ALA A 1 145 ? 23.239 -6.939 -1.414 1.00 76.12 145 ALA A O 1
ATOM 1156 N N . GLU A 1 146 ? 24.318 -8.914 -1.332 1.00 73.75 146 GLU A N 1
ATOM 1157 C CA . GLU A 1 146 ? 23.867 -9.351 -0.007 1.00 73.75 146 GLU A CA 1
ATOM 1158 C C . GLU A 1 146 ? 24.965 -9.214 1.052 1.00 73.75 146 GLU A C 1
ATOM 1160 O O . GLU A 1 146 ? 26.157 -9.383 0.778 1.00 73.75 146 GLU A O 1
ATOM 1165 N N . CYS A 1 147 ? 24.559 -8.917 2.286 1.00 72.56 147 CYS A N 1
ATOM 1166 C CA . CYS A 1 147 ? 25.443 -8.849 3.437 1.00 72.56 147 CYS A CA 1
ATOM 1167 C C . CYS A 1 147 ? 25.691 -10.256 4.004 1.00 72.56 147 CYS A C 1
ATOM 1169 O O . CYS A 1 147 ? 24.747 -10.873 4.494 1.00 72.56 147 CYS A O 1
ATOM 1171 N N . PRO A 1 148 ? 26.952 -10.723 4.088 1.00 70.00 148 PRO A N 1
ATOM 1172 C CA . PRO A 1 148 ? 27.281 -12.069 4.570 1.00 70.00 148 PRO A CA 1
ATOM 1173 C C . PRO A 1 148 ? 27.045 -12.274 6.079 1.00 70.00 148 PRO A C 1
ATOM 1175 O O . PRO A 1 148 ? 27.357 -13.336 6.605 1.00 70.00 148 PRO A O 1
ATOM 1178 N N . ARG A 1 149 ? 26.567 -11.249 6.800 1.00 70.31 149 ARG A N 1
ATOM 1179 C CA . ARG A 1 149 ? 26.369 -11.268 8.259 1.00 70.31 149 ARG A CA 1
ATOM 1180 C C . ARG A 1 149 ? 24.899 -11.352 8.679 1.00 70.31 149 ARG A C 1
ATOM 1182 O O . ARG A 1 149 ? 24.642 -11.713 9.822 1.00 70.31 149 ARG A O 1
ATOM 1189 N N . CYS A 1 150 ? 23.949 -10.931 7.841 1.00 71.31 150 CYS A N 1
ATOM 1190 C CA . CYS A 1 150 ? 22.548 -10.816 8.270 1.00 71.31 150 CYS A CA 1
ATOM 1191 C C . CYS A 1 150 ? 21.508 -10.965 7.148 1.00 71.31 150 CYS A C 1
ATOM 1193 O O . CYS A 1 150 ? 20.407 -10.433 7.291 1.00 71.31 150 CYS A O 1
ATOM 1195 N N . ASP A 1 151 ? 21.870 -11.598 6.028 1.00 71.00 151 ASP A N 1
ATOM 1196 C CA . ASP A 1 151 ? 20.978 -11.904 4.893 1.00 71.00 151 ASP A CA 1
ATOM 1197 C C . ASP A 1 151 ? 20.157 -10.702 4.377 1.00 71.00 151 ASP A C 1
ATOM 1199 O O . ASP A 1 151 ? 19.067 -10.839 3.829 1.00 71.00 151 ASP A O 1
ATOM 1203 N N . HIS A 1 152 ? 20.674 -9.484 4.571 1.00 73.62 152 HIS A N 1
ATOM 1204 C CA . HIS A 1 152 ? 20.074 -8.236 4.092 1.00 73.62 152 HIS A CA 1
ATOM 1205 C C . HIS A 1 152 ? 20.851 -7.692 2.898 1.00 73.62 152 HIS A C 1
ATOM 1207 O O . HIS A 1 152 ? 22.076 -7.797 2.845 1.00 73.62 152 HIS A O 1
ATOM 1213 N N . TYR A 1 153 ? 20.155 -7.017 1.986 1.00 75.25 153 TYR A N 1
ATOM 1214 C CA . TYR A 1 153 ? 20.783 -6.351 0.847 1.00 75.25 153 TYR A CA 1
ATOM 1215 C C . TYR A 1 153 ? 21.558 -5.088 1.250 1.00 75.25 153 TYR A C 1
ATOM 1217 O O . TYR A 1 153 ? 21.172 -4.360 2.169 1.00 75.25 153 TYR A O 1
ATOM 1225 N N . TYR A 1 154 ? 22.644 -4.805 0.531 1.00 70.31 154 TYR A N 1
ATOM 1226 C CA . TYR A 1 154 ? 23.398 -3.559 0.681 1.00 70.31 154 TYR A CA 1
ATOM 1227 C C . TYR A 1 154 ? 22.665 -2.358 0.062 1.00 70.31 154 TYR A C 1
ATOM 1229 O O . TYR A 1 154 ? 22.070 -2.473 -1.011 1.00 70.31 154 TYR A O 1
ATOM 1237 N N . THR A 1 155 ? 22.805 -1.178 0.680 1.00 68.25 155 THR A N 1
ATOM 1238 C CA . THR A 1 155 ? 22.420 0.107 0.073 1.00 68.25 155 THR A CA 1
ATOM 1239 C C . THR A 1 155 ? 23.645 0.781 -0.544 1.00 68.25 155 THR A C 1
ATOM 1241 O O . THR A 1 155 ? 24.690 0.933 0.090 1.00 68.25 155 THR A O 1
ATOM 1244 N N . LEU A 1 156 ? 23.532 1.225 -1.792 1.00 67.19 156 LEU A N 1
ATOM 1245 C CA . LEU A 1 156 ? 24.586 1.951 -2.492 1.00 67.19 156 LEU A CA 1
ATOM 1246 C C . LEU A 1 156 ? 24.520 3.456 -2.182 1.00 67.19 156 LEU A C 1
ATOM 1248 O O . LEU A 1 156 ? 23.549 4.134 -2.519 1.00 67.19 156 LEU A O 1
ATOM 1252 N N . HIS A 1 157 ? 25.600 4.010 -1.631 1.00 65.38 157 HIS A N 1
ATOM 1253 C CA . HIS A 1 157 ? 25.774 5.447 -1.413 1.00 65.38 157 HIS A CA 1
ATOM 1254 C C . HIS A 1 157 ? 26.640 6.040 -2.533 1.00 65.38 157 HIS A C 1
ATOM 1256 O O . HIS A 1 157 ? 27.861 6.142 -2.424 1.00 65.38 157 HIS A O 1
ATOM 1262 N N . GLN A 1 158 ? 25.991 6.441 -3.633 1.00 55.66 158 GLN A N 1
ATOM 1263 C CA . GLN A 1 158 ? 26.658 6.877 -4.873 1.00 55.66 158 GLN A CA 1
ATOM 1264 C C . GLN A 1 158 ? 27.637 8.046 -4.695 1.00 55.66 158 GLN A C 1
ATOM 1266 O O . GLN A 1 158 ? 28.669 8.064 -5.357 1.00 55.66 158 GLN A O 1
ATOM 1271 N N . ALA A 1 159 ? 27.342 8.998 -3.804 1.00 56.97 159 ALA A N 1
ATOM 1272 C CA . ALA A 1 159 ? 28.191 10.173 -3.580 1.00 56.97 159 ALA A CA 1
ATOM 1273 C C . ALA A 1 159 ? 29.564 9.827 -2.977 1.00 56.97 159 ALA A C 1
ATOM 1275 O O . ALA A 1 159 ? 30.504 10.595 -3.132 1.00 56.97 159 ALA A O 1
ATOM 1276 N N . GLN A 1 160 ? 29.674 8.681 -2.302 1.00 49.19 160 GLN A N 1
ATOM 1277 C CA . GLN A 1 160 ? 30.902 8.232 -1.645 1.00 49.19 160 GLN A CA 1
ATOM 1278 C C . GLN A 1 160 ? 31.481 6.965 -2.292 1.00 49.19 160 GLN A C 1
ATOM 1280 O O . GLN A 1 160 ? 32.495 6.473 -1.828 1.00 49.19 160 GLN A O 1
ATOM 1285 N N . GLN A 1 161 ? 30.839 6.409 -3.332 1.00 52.09 161 GLN A N 1
ATOM 1286 C CA . GLN A 1 161 ? 31.139 5.073 -3.881 1.00 52.09 161 GLN A CA 1
ATOM 1287 C C . GLN A 1 161 ? 31.257 3.969 -2.810 1.00 52.09 161 GLN A C 1
ATOM 1289 O O . GLN A 1 161 ? 31.989 2.996 -2.969 1.00 52.09 161 GLN A O 1
ATOM 1294 N N . HIS A 1 162 ? 30.522 4.106 -1.707 1.00 46.91 162 HIS A N 1
ATOM 1295 C CA . HIS A 1 162 ? 30.532 3.155 -0.598 1.00 46.91 162 HIS A CA 1
ATOM 1296 C C . HIS A 1 162 ? 29.198 2.403 -0.539 1.00 46.91 162 HIS A C 1
ATOM 1298 O O . HIS A 1 162 ? 28.144 2.942 -0.891 1.00 46.91 162 HIS A O 1
ATOM 1304 N N . PHE A 1 163 ? 29.225 1.156 -0.074 1.00 41.25 163 PHE A N 1
ATOM 1305 C CA . PHE A 1 163 ? 28.014 0.436 0.304 1.00 41.25 163 PHE A CA 1
ATOM 1306 C C . PHE A 1 163 ? 27.755 0.738 1.766 1.00 41.25 163 PHE A C 1
ATOM 1308 O O . PHE A 1 163 ? 28.494 0.273 2.624 1.00 41.25 163 PHE A O 1
ATOM 1315 N N . ALA A 1 164 ? 26.729 1.512 2.086 1.00 42.78 164 ALA A N 1
ATOM 1316 C CA . ALA A 1 164 ? 26.345 1.641 3.482 1.00 42.78 164 ALA A CA 1
ATOM 1317 C C . ALA A 1 164 ? 25.151 0.736 3.761 1.00 42.78 164 ALA A C 1
ATOM 1319 O O . ALA A 1 164 ? 24.223 0.585 2.978 1.00 42.78 164 ALA A O 1
ATOM 1320 N N . ARG A 1 165 ? 25.185 0.095 4.913 1.00 41.81 165 ARG A N 1
ATOM 1321 C CA . ARG A 1 165 ? 23.998 -0.348 5.626 1.00 41.81 165 ARG A CA 1
ATOM 1322 C C . ARG A 1 165 ? 23.293 0.916 6.130 1.00 41.81 165 ARG A C 1
ATOM 1324 O O . ARG A 1 165 ? 23.960 1.911 6.401 1.00 41.81 165 ARG A O 1
ATOM 1331 N N . ALA A 1 166 ? 21.990 0.863 6.401 1.00 42.28 166 ALA A N 1
ATOM 1332 C CA . ALA A 1 166 ? 21.297 1.949 7.111 1.00 42.28 166 ALA A CA 1
ATOM 1333 C C . ALA A 1 166 ? 21.904 2.276 8.507 1.00 42.28 166 ALA A C 1
ATOM 1335 O O . ALA A 1 166 ? 21.471 3.226 9.147 1.00 42.28 166 ALA A O 1
ATOM 1336 N N . VAL A 1 167 ? 22.900 1.501 8.975 1.00 38.78 167 VAL A N 1
ATOM 1337 C CA . VAL A 1 167 ? 23.574 1.635 10.280 1.00 38.78 167 VAL A CA 1
ATOM 1338 C C . VAL A 1 167 ? 25.119 1.530 10.188 1.00 38.78 167 VAL A C 1
ATOM 1340 O O . VAL A 1 167 ? 25.802 1.648 11.199 1.00 38.78 167 VAL A O 1
ATOM 1343 N N . THR A 1 168 ? 25.743 1.304 9.019 1.00 34.47 168 THR A N 1
ATOM 1344 C CA . THR A 1 168 ? 27.226 1.193 8.933 1.00 34.47 168 THR A CA 1
ATOM 1345 C C . THR A 1 168 ? 27.753 1.338 7.505 1.00 34.47 168 THR A C 1
ATOM 1347 O O . THR A 1 168 ? 27.273 0.654 6.607 1.00 34.47 168 THR A O 1
ATOM 1350 N N . THR A 1 169 ? 28.774 2.165 7.289 1.00 37.09 169 THR A N 1
ATOM 1351 C CA . THR A 1 169 ? 29.449 2.331 5.990 1.00 37.09 169 THR A CA 1
ATOM 1352 C C . THR A 1 169 ? 30.461 1.206 5.754 1.00 37.09 169 THR A C 1
ATOM 1354 O O . THR A 1 169 ? 31.316 0.967 6.600 1.00 37.09 169 THR A O 1
ATOM 1357 N N . VAL A 1 170 ? 30.386 0.524 4.611 1.00 38.44 170 VAL A N 1
ATOM 1358 C CA . VAL A 1 170 ? 31.358 -0.475 4.144 1.00 38.44 170 VAL A CA 1
ATOM 1359 C C . VAL A 1 170 ? 31.935 -0.011 2.803 1.00 38.44 170 VAL A C 1
ATOM 1361 O O . VAL A 1 170 ? 31.216 0.332 1.863 1.00 38.44 170 VAL A O 1
ATOM 1364 N N . THR A 1 171 ? 33.258 0.029 2.706 1.00 39.72 171 THR A N 1
ATOM 1365 C CA . THR A 1 171 ? 33.990 0.376 1.483 1.00 39.72 171 THR A CA 1
ATOM 1366 C C . THR A 1 171 ? 33.859 -0.724 0.425 1.00 39.72 171 THR A C 1
ATOM 1368 O O . THR A 1 171 ? 33.825 -1.918 0.724 1.00 39.72 171 THR A O 1
ATOM 1371 N N . ALA A 1 172 ? 33.717 -0.305 -0.833 1.00 41.31 172 ALA A N 1
ATOM 1372 C CA . ALA A 1 172 ? 33.300 -1.144 -1.947 1.00 41.31 172 ALA A CA 1
ATOM 1373 C C . ALA A 1 172 ? 34.378 -2.123 -2.434 1.00 41.31 172 ALA A C 1
ATOM 1375 O O . ALA A 1 172 ? 35.417 -1.716 -2.941 1.00 41.31 172 ALA A O 1
ATOM 1376 N N . ASN A 1 173 ? 34.071 -3.422 -2.373 1.00 45.53 173 ASN A N 1
ATOM 1377 C CA . ASN A 1 173 ? 34.674 -4.433 -3.248 1.00 45.53 173 ASN A CA 1
ATOM 1378 C C . ASN A 1 173 ? 33.687 -5.593 -3.509 1.00 45.53 173 ASN A C 1
ATOM 1380 O O . ASN A 1 173 ? 33.979 -6.768 -3.289 1.00 45.53 173 ASN A O 1
ATOM 1384 N N . ALA A 1 174 ? 32.462 -5.261 -3.931 1.00 51.53 174 ALA A N 1
ATOM 1385 C CA . ALA A 1 174 ? 31.450 -6.256 -4.284 1.00 51.53 174 ALA A CA 1
ATOM 1386 C C . ALA A 1 174 ? 31.695 -6.767 -5.716 1.00 51.53 174 ALA A C 1
ATOM 1388 O O . ALA A 1 174 ? 31.436 -6.060 -6.688 1.00 51.53 174 ALA A O 1
ATOM 1389 N N . ARG A 1 175 ? 32.204 -7.997 -5.851 1.00 53.56 175 ARG A N 1
ATOM 1390 C CA . ARG A 1 175 ? 32.231 -8.734 -7.126 1.00 53.56 175 ARG A CA 1
ATOM 1391 C C . ARG A 1 175 ? 30.985 -9.609 -7.225 1.00 53.56 175 ARG A C 1
ATOM 1393 O O . ARG A 1 175 ? 30.597 -10.230 -6.236 1.00 53.56 175 ARG A O 1
ATOM 1400 N N . CYS A 1 176 ? 30.379 -9.665 -8.410 1.00 45.94 176 CYS A N 1
ATOM 1401 C CA . CYS A 1 176 ? 29.275 -10.579 -8.691 1.00 45.94 176 CYS A CA 1
ATOM 1402 C C . CYS A 1 176 ? 29.741 -12.020 -8.436 1.00 45.94 176 CYS A C 1
ATOM 1404 O O . CYS A 1 176 ? 30.660 -12.495 -9.100 1.00 45.94 176 CYS A O 1
ATOM 1406 N N . ARG A 1 177 ? 29.133 -12.708 -7.461 1.00 56.94 177 ARG A N 1
ATOM 1407 C CA . ARG A 1 177 ? 29.506 -14.090 -7.104 1.00 56.94 177 ARG A CA 1
ATOM 1408 C C . ARG A 1 177 ? 28.869 -15.146 -8.010 1.00 56.94 177 ARG A C 1
ATOM 1410 O O . ARG A 1 177 ? 29.303 -16.289 -7.990 1.00 56.94 177 ARG A O 1
ATOM 1417 N N . ALA A 1 178 ? 27.860 -14.769 -8.797 1.00 51.34 178 ALA A N 1
ATOM 1418 C CA . ALA A 1 178 ? 27.119 -15.686 -9.664 1.00 51.34 178 ALA A CA 1
ATOM 1419 C C . ALA A 1 178 ? 27.823 -15.986 -11.001 1.00 51.34 178 ALA A C 1
ATOM 1421 O O . ALA A 1 178 ? 27.432 -16.915 -11.701 1.00 51.34 178 ALA A O 1
ATOM 1422 N N . SER A 1 179 ? 28.859 -15.226 -11.370 1.00 43.69 179 SER A N 1
ATOM 1423 C CA . SER A 1 179 ? 29.600 -15.423 -12.618 1.00 43.69 179 SER A CA 1
ATOM 1424 C C . SER A 1 179 ? 31.015 -15.928 -12.340 1.00 43.69 179 SER A C 1
ATOM 1426 O O . SER A 1 179 ? 31.902 -15.143 -12.014 1.00 43.69 179 SER A O 1
ATOM 1428 N N . ALA A 1 180 ? 31.247 -17.229 -12.530 1.00 35.47 180 ALA A N 1
ATOM 1429 C CA . ALA A 1 180 ? 32.580 -17.838 -12.590 1.00 35.47 180 ALA A CA 1
ATOM 1430 C C . ALA A 1 180 ? 33.296 -17.534 -13.928 1.00 35.47 180 ALA A C 1
ATOM 1432 O O . ALA A 1 180 ? 33.864 -18.422 -14.555 1.00 35.47 180 ALA A O 1
ATOM 1433 N N . LEU A 1 181 ? 33.234 -16.285 -14.403 1.00 34.31 181 LEU A N 1
ATOM 1434 C CA . LEU A 1 181 ? 33.893 -15.846 -15.632 1.00 34.31 181 LEU A CA 1
ATOM 1435 C C . LEU A 1 181 ? 34.862 -14.706 -15.298 1.00 34.31 181 LEU A C 1
ATOM 1437 O O . LEU A 1 181 ? 34.420 -13.654 -14.826 1.00 34.31 181 LEU A O 1
ATOM 1441 N N . PRO A 1 182 ? 36.176 -14.888 -15.513 1.00 32.59 182 PRO A N 1
ATOM 1442 C CA . PRO A 1 182 ? 37.127 -13.804 -15.377 1.00 32.59 182 PRO A CA 1
ATOM 1443 C C . PRO A 1 182 ? 36.931 -12.838 -16.556 1.00 32.59 182 PRO A C 1
ATOM 1445 O O . PRO A 1 182 ? 36.846 -13.258 -17.704 1.00 32.59 182 PRO A O 1
ATOM 1448 N N . ALA A 1 183 ? 36.875 -11.538 -16.260 1.00 32.66 183 ALA A N 1
ATOM 1449 C CA . ALA A 1 183 ? 36.969 -10.442 -17.233 1.00 32.66 183 ALA A CA 1
ATOM 1450 C C . ALA A 1 183 ? 35.770 -10.196 -18.180 1.00 32.66 183 ALA A C 1
ATOM 1452 O O . ALA A 1 183 ? 35.948 -10.039 -19.385 1.00 32.66 183 ALA A O 1
ATOM 1453 N N . VAL A 1 184 ? 34.563 -10.002 -17.635 1.00 30.56 184 VAL A N 1
ATOM 1454 C CA . VAL A 1 184 ? 33.521 -9.213 -18.326 1.00 30.56 184 VAL A CA 1
ATOM 1455 C C . VAL A 1 184 ? 33.339 -7.899 -17.557 1.00 30.56 184 VAL A C 1
ATOM 1457 O O . VAL A 1 184 ? 33.198 -7.952 -16.333 1.00 30.56 184 VAL A O 1
ATOM 1460 N N . PRO A 1 185 ? 33.368 -6.710 -18.194 1.00 32.66 185 PRO A N 1
ATOM 1461 C CA . PRO A 1 185 ? 33.062 -5.461 -17.504 1.00 32.66 185 PRO A CA 1
ATOM 1462 C C . PRO A 1 185 ? 31.602 -5.502 -17.036 1.00 32.66 185 PRO A C 1
ATOM 1464 O O . PRO A 1 185 ? 30.676 -5.239 -17.798 1.00 32.66 185 PRO A O 1
ATOM 1467 N N . HIS A 1 186 ? 31.391 -5.895 -15.781 1.00 44.97 186 HIS A N 1
ATOM 1468 C CA . HIS A 1 186 ? 30.061 -5.999 -15.199 1.00 44.97 186 HIS A CA 1
ATOM 1469 C C . HIS A 1 186 ? 29.432 -4.610 -15.130 1.00 44.97 186 HIS A C 1
ATOM 1471 O O . HIS A 1 186 ? 29.941 -3.713 -14.452 1.00 44.97 186 HIS A O 1
ATOM 1477 N N . THR A 1 187 ? 28.311 -4.431 -15.830 1.00 45.94 187 THR A N 1
ATOM 1478 C CA . THR A 1 187 ? 27.598 -3.155 -15.798 1.00 45.94 187 THR A CA 1
ATOM 1479 C C . THR A 1 187 ? 26.705 -3.136 -14.562 1.00 45.94 187 THR A C 1
ATOM 1481 O O . THR A 1 187 ? 25.649 -3.769 -14.510 1.00 45.94 187 THR A O 1
ATOM 1484 N N . TRP A 1 188 ? 27.165 -2.438 -13.529 1.00 48.50 188 TRP A N 1
ATOM 1485 C CA . TRP A 1 188 ? 26.426 -2.247 -12.287 1.00 48.50 188 TRP A CA 1
ATOM 1486 C C . TRP A 1 188 ? 25.369 -1.162 -12.453 1.00 48.50 188 TRP A C 1
ATOM 1488 O O . TRP A 1 188 ? 25.683 -0.048 -12.878 1.00 48.50 188 TRP A O 1
ATOM 1498 N N . TYR A 1 189 ? 24.130 -1.461 -12.060 1.00 51.84 189 TYR A N 1
ATOM 1499 C CA . TYR A 1 189 ? 23.059 -0.473 -12.065 1.00 51.84 189 TYR A CA 1
ATOM 1500 C C . TYR A 1 189 ? 22.492 -0.265 -10.659 1.00 51.84 189 TYR A C 1
ATOM 1502 O O . TYR A 1 189 ? 22.151 -1.235 -9.979 1.00 51.84 189 TYR A O 1
ATOM 1510 N N . PRO A 1 190 ? 22.341 0.996 -10.213 1.00 53.12 190 PRO A N 1
ATOM 1511 C CA . PRO A 1 190 ? 21.542 1.289 -9.035 1.00 53.12 190 PRO A CA 1
ATOM 1512 C C . PRO A 1 190 ? 20.077 0.961 -9.338 1.00 53.12 190 PRO A C 1
ATOM 1514 O O . PRO A 1 190 ? 19.504 1.476 -10.305 1.00 53.12 190 PRO A O 1
ATOM 1517 N N . TRP A 1 191 ? 19.464 0.113 -8.517 1.00 47.66 191 TRP A N 1
ATOM 1518 C CA . TRP A 1 191 ? 18.051 -0.232 -8.642 1.00 47.66 191 TRP A CA 1
ATOM 1519 C C . TRP A 1 191 ? 17.190 0.711 -7.790 1.00 47.66 191 TRP A C 1
ATOM 1521 O O . TRP A 1 191 ? 17.543 1.014 -6.656 1.00 47.66 191 TRP A O 1
ATOM 1531 N N . GLY A 1 192 ? 16.065 1.197 -8.330 1.00 50.75 192 GLY A N 1
ATOM 1532 C CA . GLY A 1 192 ? 15.176 2.150 -7.645 1.00 50.75 192 GLY A CA 1
ATOM 1533 C C . GLY A 1 192 ? 15.336 3.611 -8.081 1.00 50.75 192 GLY A C 1
ATOM 1534 O O . GLY A 1 192 ? 15.674 4.489 -7.290 1.00 50.75 192 GLY A O 1
ATOM 1535 N N . TRP A 1 193 ? 15.072 3.881 -9.359 1.00 53.84 193 TRP A N 1
ATOM 1536 C CA . TRP A 1 193 ? 15.240 5.202 -9.964 1.00 53.84 193 TRP A CA 1
ATOM 1537 C C . TRP A 1 193 ? 14.174 6.186 -9.472 1.00 53.84 193 TRP A C 1
ATOM 1539 O O . TRP A 1 193 ? 12.976 5.936 -9.586 1.00 53.84 193 TRP A O 1
ATOM 1549 N N . ALA A 1 194 ? 14.618 7.338 -8.968 1.00 49.09 194 ALA A N 1
ATOM 1550 C CA . ALA A 1 194 ? 13.740 8.435 -8.574 1.00 49.09 194 ALA A CA 1
ATOM 1551 C C . ALA A 1 194 ? 13.311 9.285 -9.797 1.00 49.09 194 ALA A C 1
ATOM 1553 O O . ALA A 1 194 ? 14.110 9.446 -10.729 1.00 49.09 194 ALA A O 1
ATOM 1554 N N . PRO A 1 195 ? 12.128 9.935 -9.771 1.00 43.69 195 PRO A N 1
ATOM 1555 C CA . PRO A 1 195 ? 11.570 10.745 -10.868 1.00 43.69 195 PRO A CA 1
ATOM 1556 C C . PRO A 1 195 ? 12.541 11.726 -11.556 1.00 43.69 195 PRO A C 1
ATOM 1558 O O . PRO A 1 195 ? 12.513 11.891 -12.777 1.00 43.69 195 PRO A O 1
ATOM 1561 N N . ASN A 1 196 ? 13.455 12.342 -10.797 1.00 42.81 196 ASN A N 1
ATOM 1562 C CA . ASN A 1 196 ? 14.412 13.332 -11.310 1.00 42.81 196 ASN A CA 1
ATOM 1563 C C . ASN A 1 196 ? 15.454 12.745 -12.283 1.00 42.81 196 ASN A C 1
ATOM 1565 O O . ASN A 1 196 ? 15.991 13.467 -13.124 1.00 42.81 196 ASN A O 1
ATOM 1569 N N . SER A 1 197 ? 15.747 11.447 -12.177 1.00 46.81 197 SER A N 1
ATOM 1570 C CA . SER A 1 197 ? 16.749 10.767 -13.008 1.00 46.81 197 SER A CA 1
ATOM 1571 C C . SER A 1 197 ? 16.206 10.399 -14.393 1.00 46.81 197 SER A C 1
ATOM 1573 O O . SER A 1 197 ? 16.917 10.563 -15.389 1.00 46.81 197 SER A O 1
ATOM 1575 N N . LEU A 1 198 ? 14.927 10.008 -14.472 1.00 46.31 198 LEU A N 1
ATOM 1576 C CA . LEU A 1 198 ? 14.248 9.701 -15.731 1.00 46.31 198 LEU A CA 1
ATOM 1577 C C . LEU A 1 198 ? 14.080 10.968 -16.578 1.00 46.31 198 LEU A C 1
ATOM 1579 O O . LEU A 1 198 ? 14.425 10.972 -17.754 1.00 46.31 198 LEU A O 1
ATOM 1583 N N . ASN A 1 199 ? 13.646 12.072 -15.958 1.00 41.03 199 ASN A N 1
ATOM 1584 C CA . ASN A 1 199 ? 13.360 13.325 -16.662 1.00 41.03 199 ASN A CA 1
ATOM 1585 C C . ASN A 1 199 ? 14.632 14.025 -17.201 1.00 41.03 199 ASN A C 1
ATOM 1587 O O . ASN A 1 199 ? 14.598 14.688 -18.235 1.00 41.03 199 ASN A O 1
ATOM 1591 N N . ARG A 1 200 ? 15.790 13.863 -16.533 1.00 39.75 200 ARG A N 1
ATOM 1592 C CA . ARG A 1 200 ? 17.086 14.366 -17.040 1.00 39.75 200 ARG A CA 1
ATOM 1593 C C . ARG A 1 200 ? 17.645 13.529 -18.191 1.00 39.75 200 ARG A C 1
ATOM 1595 O O . ARG A 1 200 ? 18.281 14.088 -19.080 1.00 39.75 200 ARG A O 1
ATOM 1602 N N . ARG A 1 201 ? 17.449 12.205 -18.176 1.00 40.53 201 ARG A N 1
ATOM 1603 C CA . ARG A 1 201 ? 17.985 11.307 -19.214 1.00 40.53 201 ARG A CA 1
ATOM 1604 C C . ARG A 1 201 ? 17.064 11.180 -20.428 1.00 40.53 201 ARG A C 1
ATOM 1606 O O . ARG A 1 201 ? 17.580 11.091 -21.536 1.00 40.53 201 ARG A O 1
ATOM 1613 N N . SER A 1 202 ? 15.744 11.288 -20.261 1.00 36.88 202 SER A N 1
ATOM 1614 C CA . SER A 1 202 ? 14.798 11.358 -21.385 1.00 36.88 202 SER A CA 1
ATOM 1615 C C . SER A 1 202 ? 15.064 12.571 -22.286 1.00 36.88 202 SER A C 1
ATOM 1617 O O . SER A 1 202 ? 15.056 12.431 -23.506 1.00 36.88 202 SER A O 1
ATOM 1619 N N . ARG A 1 203 ? 15.440 13.722 -21.703 1.00 30.88 203 ARG A N 1
ATOM 1620 C CA . ARG A 1 203 ? 15.872 14.928 -22.440 1.00 30.88 203 ARG A CA 1
ATOM 1621 C C . ARG A 1 203 ? 17.169 14.748 -23.243 1.00 30.88 203 ARG A C 1
ATOM 1623 O O . ARG A 1 203 ? 17.373 15.475 -24.206 1.00 30.88 203 ARG A O 1
ATOM 1630 N N . ARG A 1 204 ? 18.042 13.799 -22.870 1.00 30.55 204 ARG A N 1
ATOM 1631 C CA . ARG A 1 204 ? 19.281 13.485 -23.617 1.00 30.55 204 ARG A CA 1
ATOM 1632 C C . ARG A 1 204 ? 19.064 12.514 -24.777 1.00 30.55 204 ARG A C 1
ATOM 1634 O O . ARG A 1 204 ? 19.850 12.539 -25.712 1.00 30.55 204 ARG A O 1
ATOM 1641 N N . CYS A 1 205 ? 18.028 11.675 -24.733 1.00 30.62 205 CYS A N 1
ATOM 1642 C CA . CYS A 1 205 ? 17.735 10.726 -25.811 1.00 30.62 205 CYS A CA 1
ATOM 1643 C C . CYS A 1 205 ? 16.863 11.325 -26.930 1.00 30.62 205 CYS A C 1
ATOM 1645 O O . CYS A 1 205 ? 16.816 10.755 -28.015 1.00 30.62 205 CYS A O 1
ATOM 1647 N N . SER A 1 206 ? 16.194 12.464 -26.704 1.00 29.34 206 SER A N 1
ATOM 1648 C CA . SER A 1 206 ? 15.561 13.261 -27.764 1.00 29.34 206 SER A CA 1
ATOM 1649 C C . SER A 1 206 ? 15.252 14.682 -27.254 1.00 29.34 206 SER A C 1
ATOM 1651 O O . SER A 1 206 ? 14.499 14.811 -26.284 1.00 29.34 206 SER A O 1
ATOM 1653 N N . PRO A 1 207 ? 15.782 15.762 -27.864 1.00 29.70 207 PRO A N 1
ATOM 1654 C CA . PRO A 1 207 ? 15.594 17.126 -27.354 1.00 29.70 207 PRO A CA 1
ATOM 1655 C C . PRO A 1 207 ? 14.152 17.660 -27.485 1.00 29.70 207 PRO A C 1
ATOM 1657 O O . PRO A 1 207 ? 13.858 18.733 -26.968 1.00 29.70 207 PRO A O 1
ATOM 1660 N N . ALA A 1 208 ? 13.236 16.920 -28.124 1.00 30.41 208 ALA A N 1
ATOM 1661 C CA . ALA A 1 208 ? 11.895 17.398 -28.472 1.00 30.41 208 ALA A CA 1
ATOM 1662 C C 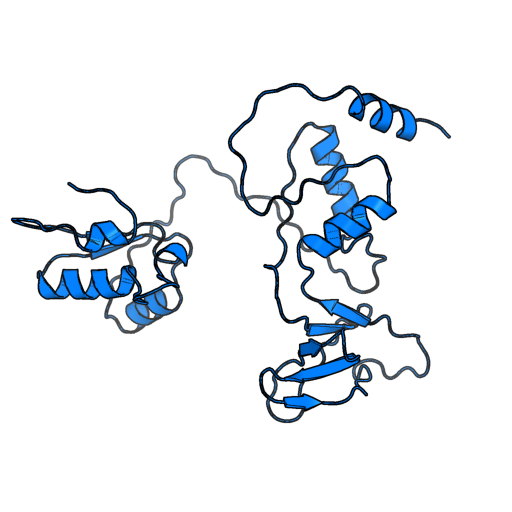. ALA A 1 208 ? 10.723 16.648 -27.794 1.00 30.41 208 ALA A C 1
ATOM 1664 O O . ALA A 1 208 ? 9.567 16.872 -28.152 1.00 30.41 208 ALA A O 1
ATOM 1665 N N . CYS A 1 209 ? 10.979 15.775 -26.810 1.00 28.34 209 CYS A N 1
ATOM 1666 C CA . CYS A 1 209 ? 9.928 14.993 -26.145 1.00 28.34 209 CYS A CA 1
ATOM 1667 C C . CYS A 1 209 ? 9.797 15.366 -24.652 1.00 28.34 209 CYS A C 1
ATOM 1669 O O . CYS A 1 209 ? 10.583 14.882 -23.829 1.00 28.34 209 CYS A O 1
ATOM 1671 N N . PRO A 1 210 ? 8.842 16.229 -24.253 1.00 32.09 210 PRO A N 1
ATOM 1672 C CA . PRO A 1 210 ? 8.595 16.494 -22.842 1.00 32.09 210 PRO A CA 1
ATOM 1673 C C . PRO A 1 210 ? 7.825 15.316 -22.221 1.00 32.09 210 PRO A C 1
ATOM 1675 O O . PRO A 1 210 ? 6.608 15.217 -22.334 1.00 32.09 210 PRO A O 1
ATOM 1678 N N . PHE A 1 211 ? 8.539 14.413 -21.545 1.00 33.19 211 PHE A N 1
ATOM 1679 C CA . PHE A 1 211 ? 7.928 13.401 -20.679 1.00 33.19 211 PHE A CA 1
ATOM 1680 C C . PHE A 1 211 ? 7.417 14.064 -19.393 1.00 33.19 211 PHE A C 1
ATOM 1682 O O . PHE A 1 211 ? 8.202 14.552 -18.577 1.00 33.19 211 PHE A O 1
ATOM 1689 N N . LEU A 1 212 ? 6.102 14.056 -19.181 1.00 29.73 212 LEU A N 1
ATOM 1690 C CA . LEU A 1 212 ? 5.496 14.440 -17.907 1.00 29.73 212 LEU A CA 1
ATOM 1691 C C . LEU A 1 212 ? 5.521 13.228 -16.965 1.00 29.73 212 LEU A C 1
ATOM 1693 O O . LEU A 1 212 ? 4.629 12.386 -16.969 1.00 29.73 212 LEU A O 1
ATOM 1697 N N . VAL A 1 213 ? 6.587 13.121 -16.167 1.00 31.30 213 VAL A N 1
ATOM 1698 C CA . VAL A 1 213 ? 6.624 12.223 -15.004 1.00 31.30 213 VAL A CA 1
ATOM 1699 C C . VAL A 1 213 ? 5.775 12.876 -13.923 1.00 31.30 213 VAL A C 1
ATOM 1701 O O . VAL A 1 213 ? 6.266 13.735 -13.190 1.00 31.30 213 VAL A O 1
ATOM 1704 N N . SER A 1 214 ? 4.490 12.533 -13.861 1.00 28.34 214 SER A N 1
ATOM 1705 C CA . SER A 1 214 ? 3.632 13.083 -12.821 1.00 28.34 214 SER A CA 1
ATOM 1706 C C . SER A 1 214 ? 3.724 12.256 -11.546 1.00 28.34 214 SER A C 1
ATOM 1708 O O . SER A 1 214 ? 3.410 11.070 -11.539 1.00 28.34 214 SER A O 1
ATOM 1710 N N . THR A 1 215 ? 4.130 12.894 -10.450 1.00 28.70 215 THR A N 1
ATOM 1711 C CA . THR A 1 215 ? 3.985 12.348 -9.091 1.00 28.70 215 THR A CA 1
ATOM 1712 C C . THR A 1 215 ? 2.597 12.617 -8.496 1.00 28.70 215 THR A C 1
ATOM 1714 O O . THR A 1 215 ? 2.358 12.254 -7.352 1.00 28.70 215 THR A O 1
ATOM 1717 N N . ALA A 1 216 ? 1.690 13.253 -9.247 1.00 24.03 216 ALA A N 1
ATOM 1718 C CA . ALA A 1 216 ? 0.310 13.522 -8.844 1.00 24.03 216 ALA A CA 1
ATOM 1719 C C . ALA A 1 216 ? -0.598 13.602 -10.082 1.00 24.03 216 ALA A C 1
ATOM 1721 O O . ALA A 1 216 ? -0.277 14.307 -11.031 1.00 24.03 216 ALA A O 1
ATOM 1722 N N . ILE A 1 217 ? -1.720 12.888 -10.114 1.00 24.77 217 ILE A N 1
ATOM 1723 C CA . ILE A 1 217 ? -2.703 12.978 -11.209 1.00 24.77 217 ILE A CA 1
ATOM 1724 C C . ILE A 1 217 ? -3.170 14.447 -11.324 1.00 24.77 217 ILE A C 1
ATOM 1726 O O . ILE A 1 217 ? -3.773 14.937 -10.368 1.00 24.77 217 ILE A O 1
ATOM 1730 N N . PRO A 1 218 ? -2.907 15.188 -12.422 1.00 23.05 218 PRO A N 1
ATOM 1731 C CA . PRO A 1 218 ? -3.510 16.503 -12.601 1.00 23.05 218 PRO A CA 1
ATOM 1732 C C . PRO A 1 218 ? -4.976 16.324 -13.025 1.00 23.05 218 PRO A C 1
ATOM 1734 O O . PRO A 1 218 ? -5.269 15.417 -13.812 1.00 23.05 218 PRO A O 1
ATOM 1737 N N . PRO A 1 219 ? -5.906 17.173 -12.553 1.00 24.14 219 PRO A N 1
ATOM 1738 C CA . PRO A 1 219 ? -7.279 17.144 -13.031 1.00 24.14 219 PRO A CA 1
ATOM 1739 C C . PRO A 1 219 ? -7.314 17.528 -14.514 1.00 24.14 219 PRO A C 1
ATOM 1741 O O . PRO A 1 219 ? -6.484 18.300 -14.997 1.00 24.14 219 PRO A O 1
ATOM 1744 N N . ALA A 1 220 ? -8.273 16.951 -15.235 1.00 30.73 220 ALA A N 1
ATOM 1745 C CA . ALA A 1 220 ? -8.454 17.076 -16.674 1.00 30.73 220 ALA A CA 1
ATOM 1746 C C . ALA A 1 220 ? -8.435 18.539 -17.162 1.00 30.73 220 ALA A C 1
ATOM 1748 O O . ALA A 1 220 ? -9.453 19.228 -17.149 1.00 30.73 220 ALA A O 1
ATOM 1749 N N . ALA A 1 221 ? -7.289 19.001 -17.660 1.00 25.47 221 ALA A N 1
ATOM 1750 C CA . ALA A 1 221 ? -7.191 20.254 -18.393 1.00 25.47 221 ALA A CA 1
ATOM 1751 C C . ALA A 1 221 ? -7.397 19.974 -19.890 1.00 25.47 221 ALA A C 1
ATOM 1753 O O . ALA A 1 221 ? -6.475 19.598 -20.614 1.00 25.47 221 ALA A O 1
ATOM 1754 N N . LYS A 1 222 ? -8.635 20.163 -20.361 1.00 32.28 222 LYS A N 1
ATOM 1755 C CA . LYS A 1 222 ? -8.921 20.436 -21.777 1.00 32.28 222 LYS A CA 1
ATOM 1756 C C . LYS A 1 222 ? -8.192 21.733 -22.155 1.00 32.28 222 LYS A C 1
ATOM 1758 O O . LYS A 1 222 ? -8.570 22.790 -21.664 1.00 32.28 222 LYS A O 1
ATOM 1763 N N . GLY A 1 223 ? -7.181 21.689 -23.024 1.00 25.20 223 GLY A N 1
ATOM 1764 C CA . GLY A 1 223 ? -6.557 22.930 -23.501 1.00 25.20 223 GLY A CA 1
ATOM 1765 C C . GLY A 1 223 ? -5.301 22.770 -24.357 1.00 25.20 223 GLY A C 1
ATOM 1766 O O . GLY A 1 223 ? -4.215 22.584 -23.829 1.00 25.20 223 GLY A O 1
ATOM 1767 N N . ARG A 1 224 ? -5.482 22.920 -25.678 1.00 25.45 224 ARG A N 1
ATOM 1768 C CA . ARG A 1 224 ? -4.500 23.284 -26.725 1.00 25.45 224 ARG A CA 1
ATOM 1769 C C . ARG A 1 224 ? -3.134 22.580 -26.713 1.00 25.45 224 ARG A C 1
ATOM 1771 O O . ARG A 1 224 ? -2.154 23.036 -26.134 1.00 25.45 224 ARG A O 1
ATOM 1778 N N . TRP A 1 225 ? -3.064 21.546 -27.547 1.00 33.06 225 TRP A N 1
ATOM 1779 C CA . TRP A 1 225 ? -1.838 20.971 -28.093 1.00 33.06 225 TRP A CA 1
ATOM 1780 C C . TRP A 1 225 ? -1.006 22.051 -28.794 1.00 33.06 225 TRP A C 1
ATOM 1782 O O . TRP A 1 225 ? -1.394 22.570 -29.841 1.00 33.06 225 TRP A O 1
ATOM 1792 N N . ASN A 1 226 ? 0.129 22.415 -28.200 1.00 30.53 226 ASN A N 1
ATOM 1793 C CA . ASN A 1 226 ? 1.032 23.407 -28.768 1.00 30.53 226 ASN A CA 1
ATOM 1794 C C . ASN A 1 226 ? 1.680 22.853 -30.055 1.00 30.53 226 ASN A C 1
ATOM 1796 O O . ASN A 1 226 ? 2.033 21.672 -30.134 1.00 30.53 226 ASN A O 1
ATOM 1800 N N . SER A 1 227 ? 1.844 23.712 -31.060 1.00 34.03 227 SER A N 1
ATOM 1801 C CA . SER A 1 227 ? 2.237 23.436 -32.457 1.00 34.03 227 SER A CA 1
ATOM 1802 C C . SER A 1 227 ? 3.556 22.662 -32.663 1.00 34.03 227 SER A C 1
ATOM 1804 O O . SER A 1 227 ? 3.861 22.242 -33.781 1.00 34.03 227 SER A O 1
ATOM 1806 N N . ASN A 1 228 ? 4.312 22.398 -31.596 1.00 34.97 228 ASN A N 1
ATOM 1807 C CA . ASN A 1 228 ? 5.562 21.638 -31.611 1.00 34.97 228 ASN A CA 1
ATOM 1808 C C . ASN A 1 228 ? 5.375 20.115 -31.742 1.00 34.97 228 ASN A C 1
ATOM 1810 O O . ASN A 1 228 ? 6.252 19.450 -32.287 1.00 34.97 228 ASN A O 1
ATOM 1814 N N . TRP A 1 229 ? 4.236 19.545 -31.324 1.00 32.91 229 TRP A N 1
ATOM 1815 C CA . TRP A 1 229 ? 4.039 18.084 -31.376 1.00 32.91 229 TRP A CA 1
ATOM 1816 C C . TRP A 1 229 ? 3.870 17.546 -32.808 1.00 32.91 229 TRP A C 1
ATOM 1818 O O . TRP A 1 229 ? 4.402 16.491 -33.149 1.00 32.91 229 TRP A O 1
ATOM 1828 N N . ARG A 1 230 ? 3.221 18.320 -33.694 1.00 35.84 230 ARG A N 1
ATOM 1829 C CA . ARG A 1 230 ? 3.087 17.972 -35.123 1.00 35.84 230 ARG A CA 1
ATOM 1830 C C . ARG A 1 230 ? 4.444 17.904 -35.840 1.00 35.84 230 ARG A C 1
ATOM 1832 O O . ARG A 1 230 ? 4.606 17.088 -36.743 1.00 35.84 230 ARG A O 1
ATOM 1839 N N . LYS A 1 231 ? 5.434 18.696 -35.406 1.00 32.25 231 LYS A N 1
ATOM 1840 C CA . LYS A 1 231 ? 6.802 18.669 -35.957 1.00 32.25 231 LYS A CA 1
ATOM 1841 C C . LYS A 1 231 ? 7.586 17.424 -35.515 1.00 32.25 231 LYS A C 1
ATOM 1843 O O . LYS A 1 231 ? 8.323 16.869 -36.323 1.00 32.25 231 LYS A O 1
ATOM 1848 N N . CYS A 1 232 ? 7.365 16.923 -34.294 1.00 32.25 232 CYS A N 1
ATOM 1849 C CA . CYS A 1 232 ? 7.983 15.679 -33.809 1.00 32.25 232 CYS A CA 1
ATOM 1850 C C . CYS A 1 232 ? 7.508 14.430 -34.566 1.00 32.25 232 CYS A C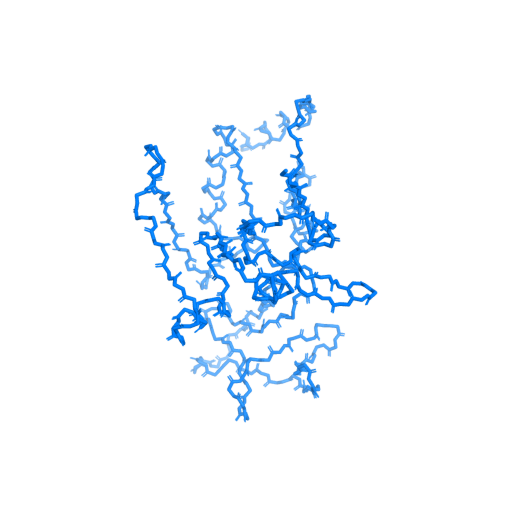 1
ATOM 1852 O O . CYS A 1 232 ? 8.290 13.508 -34.775 1.00 32.25 232 CYS A O 1
ATOM 1854 N N . ILE A 1 233 ? 6.247 14.406 -35.010 1.00 34.22 233 ILE A N 1
ATOM 1855 C CA . ILE A 1 233 ? 5.701 13.297 -35.808 1.00 34.22 233 ILE A CA 1
ATOM 1856 C C . ILE A 1 233 ? 6.218 13.350 -37.259 1.00 34.22 233 ILE A C 1
ATOM 1858 O O . ILE A 1 233 ? 6.465 12.304 -37.855 1.00 34.22 233 ILE A O 1
ATOM 1862 N N . ALA A 1 234 ? 6.444 14.545 -37.817 1.00 34.06 234 ALA A N 1
ATOM 1863 C CA . ALA A 1 234 ? 6.999 14.707 -39.164 1.00 34.06 234 ALA A CA 1
ATOM 1864 C C . ALA A 1 234 ? 8.493 14.330 -39.251 1.00 34.06 234 ALA A C 1
ATOM 1866 O O . ALA A 1 234 ? 8.903 13.699 -40.220 1.00 34.06 234 ALA A O 1
ATOM 1867 N N . ALA A 1 235 ? 9.292 14.635 -38.220 1.00 34.56 235 ALA A N 1
ATOM 1868 C CA . ALA A 1 235 ? 10.725 14.312 -38.188 1.00 34.56 235 ALA A CA 1
ATOM 1869 C C . ALA A 1 235 ? 11.029 12.803 -38.074 1.00 34.56 235 ALA A C 1
ATOM 1871 O O . ALA A 1 235 ? 12.137 12.376 -38.370 1.00 34.56 235 ALA A O 1
ATOM 1872 N N . ALA A 1 236 ? 10.050 11.983 -37.674 1.00 34.62 236 ALA A N 1
ATOM 1873 C CA . ALA A 1 236 ? 10.178 10.526 -37.597 1.00 34.62 236 ALA A CA 1
ATOM 1874 C C . ALA A 1 236 ? 9.750 9.793 -38.890 1.00 34.62 236 ALA A C 1
ATOM 1876 O O . ALA A 1 236 ? 9.695 8.565 -38.896 1.00 34.62 236 ALA A O 1
ATOM 1877 N N . ARG A 1 237 ? 9.417 10.525 -39.968 1.00 31.53 237 ARG A N 1
ATOM 1878 C CA . ARG A 1 237 ? 8.990 9.971 -41.269 1.00 31.53 237 ARG A CA 1
ATOM 1879 C C . ARG A 1 237 ? 10.031 10.082 -42.398 1.00 31.53 237 ARG A C 1
ATOM 1881 O O . ARG A 1 237 ? 9.701 9.704 -43.515 1.00 31.53 237 ARG A O 1
ATOM 1888 N N . GLY A 1 238 ? 11.250 10.563 -42.150 1.00 27.02 238 GLY A N 1
ATOM 1889 C CA . GLY A 1 238 ? 12.269 10.744 -43.195 1.00 27.02 238 GLY A CA 1
ATOM 1890 C C . GLY A 1 238 ? 13.565 9.988 -42.913 1.00 27.02 238 GLY A C 1
ATOM 1891 O O . GLY A 1 238 ? 14.244 10.294 -41.936 1.00 27.02 238 GLY A O 1
ATOM 1892 N N . SER A 1 239 ? 13.851 9.005 -43.771 1.00 31.59 239 SER A N 1
ATOM 1893 C CA . SER A 1 239 ? 15.191 8.566 -44.190 1.00 31.59 239 SER A CA 1
ATOM 1894 C C . SER A 1 239 ? 16.021 9.714 -44.753 1.00 31.59 239 SER A C 1
ATOM 1896 O O . SER A 1 239 ? 15.399 10.555 -45.444 1.00 31.59 239 SER A O 1
#

Foldseek 3Di:
DDDDALVCLPDDDPQDAEAEDAQLVDPSQFDDPDDTDRSSVVSVVVCVVNVHYYHYHHPDDDPVVVVCVVVVVDPDDDDPDDPDDDDDDDDDDDQQAPAPDQLNHGPVRVVVCVVQVVVVHDDADDAAAPPDFFWKAFRHPGDTAADPPPRDTWGQDPVVRWTQDPPGTHRDDDDRPVDPDPDDPGDIDGPGDHPVSSQVRVCVVDVQDRDPNDPDDDPDDPDDDPPSVVVVVVVVPDD

pLDDT: mean 70.44, std 25.22, range [23.05, 97.69]

InterPro domains:
  IPR005259 Primosomal protein N' [TIGR00595] (4-163)
  IPR014001 Helicase superfamily 1/2, ATP-binding domain [PS51192] (1-79)
  IPR027417 P-loop containing nucleoside triphosphate hydrolase [G3DSA:3.40.50.300] (2-81)
  IPR027417 P-loop containing nucleoside triphosphate hydrolase [SSF52540] (4-75)

Secondary structure (DSSP, 8-state):
----SGGGGG---SS---EEESSTT-GGGB--SSS--BHHHHHHHHHHHTT--EEE--SS--HHHHHHHHTTSS------SPSTTPPPPP------TT---BTTB-HHHHHHHHHHHHTT-------PPTT--PEEEETTT--B-B-TTTS-BPEEEGGGTEEEETTEEEE-----TT---S-----EEEES--HHHHHHHHHHH-TT------SS----------THHHHHHHHTS--

Mean predicted aligned error: 14.92 Å

Nearest PDB structures (foldseek):
  4nl8-assembly1_A  TM=9.362E-01  e=5.192E-22  Klebsiella pneumoniae subsp. pneumoniae MGH 78578
  6dcr-assembly2_B  TM=8.787E-01  e=1.422E-22  Escherichia coli K-12
  4nl8-assembly2_B  TM=9.248E-01  e=2.158E-21  Klebsiella pneumoniae subsp. pneumoniae MGH 78578
  6dgd-assembly2_B  TM=8.914E-01  e=1.021E-20  Klebsiella pneumoniae
  8fak-assembly1_H  TM=6.239E-01  e=3.893E-23  Escherichia coli K-12

Radius of gyration: 24.68 Å; Cα contacts (8 Å, |Δi|>4): 236; chains: 1; bounding box: 62×41×68 Å

Sequence (239 aa):
MSFGTRSALFTPFKNLGVIVIDEEHDSSYKQQEGWRYHARDLAVYRAHSEQIPIILGSATPALETLCNVQQKKYRLLRLTRRAGNARPAIQHVLDLKGQKVQAGLAPALITRMRQHLQADNQVILFLNRRGFAPALLCHDCGWIAECPRCDHYYTLHQAQQHFARAVTTVTANARCRASALPAVPHTWYPWGWAPNSLNRRSRRCSPACPFLVSTAIPPAAKGRWNSNWRKCIAAARGS

Organism: Escherichia coli (NCBI:txid562)